Protein AF-0000000076189821 (afdb_homodimer)

Structure (mmCIF, N/CA/C/O backbone):
data_AF-0000000076189821-model_v1
#
loop_
_entity.id
_entity.type
_entity.pdbx_description
1 polymer 'C-type lectin domain-containing protein'
#
loop_
_atom_site.group_PDB
_atom_site.id
_atom_site.type_symbol
_atom_site.label_atom_id
_atom_site.label_alt_id
_atom_site.label_comp_id
_atom_site.label_asym_id
_atom_site.label_entity_id
_atom_site.label_seq_id
_atom_site.pdbx_PDB_ins_code
_atom_site.Cartn_x
_atom_site.Cartn_y
_atom_site.Cartn_z
_atom_site.occupancy
_atom_site.B_iso_or_equiv
_atom_site.auth_seq_id
_atom_site.auth_comp_id
_atom_site.auth_asym_id
_atom_site.auth_atom_id
_atom_site.pdbx_PDB_model_num
ATOM 1 N N . MET A 1 1 ? 74.625 22.562 29.672 1 35.12 1 MET A N 1
ATOM 2 C CA . MET A 1 1 ? 73.312 23.203 29.781 1 35.12 1 MET A CA 1
ATOM 3 C C . MET A 1 1 ? 72.5 23.094 28.484 1 35.12 1 MET A C 1
ATOM 5 O O . MET A 1 1 ? 72.688 23.938 27.594 1 35.12 1 MET A O 1
ATOM 9 N N . PHE A 1 2 ? 72.562 21.844 27.875 1 46.31 2 PHE A N 1
ATOM 10 C CA . PHE A 1 2 ? 71.812 21.5 26.656 1 46.31 2 PHE A CA 1
ATOM 11 C C . PHE A 1 2 ? 70.312 21.719 26.844 1 46.31 2 PHE A C 1
ATOM 13 O O . PHE A 1 2 ? 69.75 21.219 27.797 1 46.31 2 PHE A O 1
ATOM 20 N N . GLY A 1 3 ? 69.875 22.891 26.5 1 37.28 3 GLY A N 1
ATOM 21 C CA . GLY A 1 3 ? 68.438 23.281 26.516 1 37.28 3 GLY A CA 1
ATOM 22 C C . GLY A 1 3 ? 67.562 22.359 25.688 1 37.28 3 GLY A C 1
ATOM 23 O O . GLY A 1 3 ? 67.875 22.125 24.516 1 37.28 3 GLY A O 1
ATOM 24 N N . LEU A 1 4 ? 66.875 21.375 26.297 1 50.03 4 LEU A N 1
ATOM 25 C CA . LEU A 1 4 ? 65.875 20.516 25.703 1 50.03 4 LEU A CA 1
ATOM 26 C C . LEU A 1 4 ? 64.75 21.359 25.062 1 50.03 4 LEU A C 1
ATOM 28 O O . LEU A 1 4 ? 64.125 22.188 25.734 1 50.03 4 LEU A O 1
ATOM 32 N N . HIS A 1 5 ? 64.875 21.688 23.781 1 52.84 5 HIS A N 1
ATOM 33 C CA . HIS A 1 5 ? 63.781 22.328 23.062 1 52.84 5 HIS A CA 1
ATOM 34 C C . HIS A 1 5 ? 62.5 21.516 23.125 1 52.84 5 HIS A C 1
ATOM 36 O O . HIS A 1 5 ? 62.531 20.297 22.906 1 52.84 5 HIS A O 1
ATOM 42 N N . GLN A 1 6 ? 61.5 21.844 24.016 1 53.91 6 GLN A N 1
ATOM 43 C CA . GLN A 1 6 ? 60.156 21.297 24.062 1 53.91 6 GLN A CA 1
ATOM 44 C C . GLN A 1 6 ? 59.438 21.453 22.719 1 53.91 6 GLN A C 1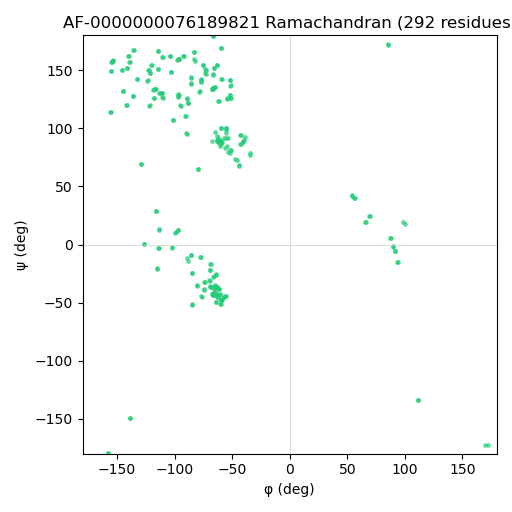
ATOM 46 O O . GLN A 1 6 ? 59.375 22.547 22.172 1 53.91 6 GLN A O 1
ATOM 51 N N . PHE A 1 7 ? 59.469 20.391 21.859 1 56.22 7 PHE A N 1
ATOM 52 C CA . PHE A 1 7 ? 58.625 20.344 20.688 1 56.22 7 PHE A CA 1
ATOM 53 C C . PHE A 1 7 ? 57.156 20.328 21.078 1 56.22 7 PHE A C 1
ATOM 55 O O . PHE A 1 7 ? 56.688 19.391 21.719 1 56.22 7 PHE A O 1
ATOM 62 N N . THR A 1 8 ? 56.531 21.5 21.234 1 54.88 8 THR A N 1
ATOM 63 C CA . THR A 1 8 ? 55.062 21.562 21.406 1 54.88 8 THR A CA 1
ATOM 64 C C . THR A 1 8 ? 54.344 21.047 20.172 1 54.88 8 THR A C 1
ATOM 66 O O . THR A 1 8 ? 54.562 21.547 19.062 1 54.88 8 THR A O 1
ATOM 69 N N . VAL A 1 9 ? 53.969 19.797 20.078 1 53.75 9 VAL A N 1
ATOM 70 C CA . VAL A 1 9 ? 53.125 19.25 19.047 1 53.75 9 VAL A CA 1
ATOM 71 C C . VAL A 1 9 ? 51.75 19.953 19.078 1 53.75 9 VAL A C 1
ATOM 73 O O . VAL A 1 9 ? 51.031 19.875 20.078 1 53.75 9 VAL A O 1
ATOM 76 N N . LEU A 1 10 ? 51.625 21.047 18.328 1 53.53 10 LEU A N 1
ATOM 77 C CA . LEU A 1 10 ? 50.281 21.609 18.109 1 53.53 10 LEU A CA 1
ATOM 78 C C . LEU A 1 10 ? 49.375 20.594 17.438 1 53.53 10 LEU A C 1
ATOM 80 O O . LEU A 1 10 ? 49.625 20.203 16.297 1 53.53 10 LEU A O 1
ATOM 84 N N . VAL A 1 11 ? 48.688 19.75 18.203 1 55.5 11 VAL A N 1
ATOM 85 C CA . VAL A 1 11 ? 47.656 18.891 17.656 1 55.5 11 VAL A CA 1
ATOM 86 C C . VAL A 1 11 ? 46.531 19.734 17.062 1 55.5 11 VAL A C 1
ATOM 88 O O . VAL A 1 11 ? 45.844 20.453 17.797 1 55.5 11 VAL A O 1
ATOM 91 N N . VAL A 1 12 ? 46.656 20.109 15.75 1 53.09 12 VAL A N 1
ATOM 92 C CA . VAL A 1 12 ? 45.531 20.719 15.031 1 53.09 12 VAL A CA 1
ATOM 93 C C . VAL A 1 12 ? 44.344 19.797 15.031 1 53.09 12 VAL A C 1
ATOM 95 O O . VAL A 1 12 ? 44.375 18.719 14.43 1 53.09 12 VAL A O 1
ATOM 98 N N . ILE A 1 13 ? 43.469 19.859 16.047 1 52.88 13 ILE A N 1
ATOM 99 C CA . ILE A 1 13 ? 42.188 19.172 16 1 52.88 13 ILE A CA 1
ATOM 100 C C . ILE A 1 13 ? 41.375 19.688 14.828 1 52.88 13 ILE A C 1
ATOM 102 O O . ILE A 1 13 ? 40.969 20.859 14.805 1 52.88 13 ILE A O 1
ATOM 106 N N . CYS A 1 14 ? 41.5 19.219 13.586 1 49.59 14 CYS A N 1
ATOM 107 C CA . CYS A 1 14 ? 40.562 19.484 12.484 1 49.59 14 CYS A CA 1
ATOM 108 C C . CYS A 1 14 ? 39.125 19.172 12.883 1 49.59 14 CYS A C 1
ATOM 110 O O . CYS A 1 14 ? 38.75 18 12.984 1 49.59 14 CYS A O 1
ATOM 112 N N . TYR A 1 15 ? 38.469 20.094 13.656 1 48.91 15 TYR A N 1
ATOM 113 C CA . TYR A 1 15 ? 37.031 19.938 13.859 1 48.91 15 TYR A CA 1
ATOM 114 C C . TYR A 1 15 ? 36.312 19.891 12.523 1 48.91 15 TYR A C 1
ATOM 116 O O . TYR A 1 15 ? 36.312 20.875 11.773 1 48.91 15 TYR A O 1
ATOM 124 N N . LEU A 1 16 ? 36.219 18.734 11.82 1 50.66 16 LEU A N 1
ATOM 125 C CA . LEU A 1 16 ? 35.281 18.578 10.734 1 50.66 16 LEU A CA 1
ATOM 126 C C . LEU A 1 16 ? 33.875 19.078 11.141 1 50.66 16 LEU A C 1
ATOM 128 O O . LEU A 1 16 ? 33.188 18.422 11.922 1 50.66 16 LEU A O 1
ATOM 132 N N . PHE A 1 17 ? 33.75 20.391 11.219 1 50.94 17 PHE A N 1
ATOM 133 C CA . PHE A 1 17 ? 32.375 20.875 11.25 1 50.94 17 PHE A CA 1
ATOM 134 C C . PHE A 1 17 ? 31.547 20.312 10.094 1 50.94 17 PHE A C 1
ATOM 136 O O . PHE A 1 17 ? 31.844 20.594 8.93 1 50.94 17 PHE A O 1
ATOM 143 N N . GLY A 1 18 ? 31.047 19.094 10.203 1 50.84 18 GLY A N 1
ATOM 144 C CA . GLY A 1 18 ? 30.031 18.719 9.242 1 50.84 18 GLY A CA 1
ATOM 145 C C . GLY A 1 18 ? 29 19.797 8.984 1 50.84 18 GLY A C 1
ATOM 146 O O . GLY A 1 18 ? 28.328 20.25 9.914 1 50.84 18 GLY A O 1
ATOM 147 N N . SER A 1 19 ? 29.234 20.641 8.133 1 51.19 19 SER A N 1
ATOM 148 C CA . SER A 1 19 ? 28.188 21.547 7.688 1 51.19 19 SER A CA 1
ATOM 149 C C . SER A 1 19 ? 26.844 20.828 7.535 1 51.19 19 SER A C 1
ATOM 151 O O . SER A 1 19 ? 26.734 19.875 6.77 1 51.19 19 SER A O 1
ATOM 153 N N . ALA A 1 20 ? 26.031 20.75 8.555 1 54.03 20 ALA A N 1
ATOM 154 C CA . ALA A 1 20 ? 24.656 20.375 8.305 1 54.03 20 ALA A CA 1
ATOM 155 C C . ALA A 1 20 ? 24.094 21.109 7.102 1 54.03 20 ALA A C 1
ATOM 157 O O . ALA A 1 20 ? 23.906 22.328 7.141 1 54.03 20 ALA A O 1
ATOM 158 N N . SER A 1 21 ? 24.531 20.859 5.957 1 51.16 21 SER A N 1
ATOM 159 C CA . SER A 1 21 ? 23.859 21.484 4.824 1 51.16 21 SER A CA 1
ATOM 160 C C . SER A 1 21 ? 22.344 21.516 5.027 1 51.16 21 SER A C 1
ATOM 162 O O . SER A 1 21 ? 21.734 20.484 5.293 1 51.16 21 SER A O 1
ATOM 164 N N . SER A 1 22 ? 21.75 22.547 5.578 1 57.28 22 SER A N 1
ATOM 165 C CA . SER A 1 22 ? 20.312 22.719 5.59 1 57.28 22 SER A CA 1
ATOM 166 C C . SER A 1 22 ? 19.672 22.172 4.316 1 57.28 22 SER A C 1
ATOM 168 O O . SER A 1 22 ? 19.938 22.672 3.221 1 57.28 22 SER A O 1
ATOM 170 N N . ARG A 1 23 ? 19.484 20.859 4.176 1 63.03 23 ARG A N 1
ATOM 171 C CA . ARG A 1 23 ? 18.859 20.25 3.018 1 63.03 23 ARG A CA 1
ATOM 172 C C . ARG A 1 23 ? 17.625 21.031 2.588 1 63.03 23 ARG A C 1
ATOM 174 O O . ARG A 1 23 ? 16.734 21.281 3.398 1 63.03 23 ARG A O 1
ATOM 181 N N . SER A 1 24 ? 17.703 21.953 1.656 1 86.5 24 SER A N 1
ATOM 182 C CA . SER A 1 24 ? 16.516 22.594 1.101 1 86.5 24 SER A CA 1
ATOM 183 C C . SER A 1 24 ? 15.516 21.547 0.624 1 86.5 24 SER A C 1
ATOM 185 O O . SER A 1 24 ? 15.891 20.562 -0.006 1 86.5 24 SER A O 1
ATOM 187 N N . CYS A 1 25 ? 14.258 21.609 1.094 1 94.31 25 CYS A N 1
ATOM 188 C CA . CYS A 1 25 ? 13.227 20.625 0.797 1 94.31 25 CYS A CA 1
ATOM 189 C C . CYS A 1 25 ? 12.648 20.844 -0.599 1 94.31 25 CYS A C 1
ATOM 191 O O . CYS A 1 25 ? 12.031 19.938 -1.168 1 94.31 25 CYS A O 1
ATOM 193 N N . GLY A 1 26 ? 12.922 21.875 -1.243 1 93.56 26 GLY A N 1
ATOM 194 C CA . GLY A 1 26 ? 12.32 22.219 -2.523 1 93.56 26 GLY A CA 1
ATOM 195 C C . GLY A 1 26 ? 11 22.953 -2.387 1 93.56 26 GLY A C 1
ATOM 196 O O . GLY A 1 26 ? 10.438 23.031 -1.294 1 93.56 26 GLY A O 1
ATOM 197 N N . ASP A 1 27 ? 10.484 23.406 -3.42 1 94.44 27 ASP A N 1
ATOM 198 C CA . ASP A 1 27 ? 9.25 24.188 -3.432 1 94.44 27 ASP A CA 1
ATOM 199 C C . ASP A 1 27 ? 8.062 23.344 -2.977 1 94.44 27 ASP A C 1
ATOM 201 O O . ASP A 1 27 ? 7.941 22.188 -3.354 1 94.44 27 ASP A O 1
ATOM 205 N N . GLY A 1 28 ? 7.27 23.938 -2.135 1 96.5 28 GLY A N 1
ATOM 206 C CA . GLY A 1 28 ? 6.051 23.266 -1.704 1 96.5 28 GLY A CA 1
ATOM 207 C C . GLY A 1 28 ? 6.25 22.406 -0.475 1 96.5 28 GLY A C 1
ATOM 208 O O . GLY A 1 28 ? 5.293 21.812 0.032 1 96.5 28 GLY A O 1
ATOM 209 N N . TRP A 1 29 ? 7.469 22.359 -0.03 1 98.19 29 TRP A N 1
ATOM 210 C CA . TRP A 1 29 ? 7.797 21.594 1.171 1 98.19 29 TRP A CA 1
ATOM 211 C C . TRP A 1 29 ? 8.258 22.531 2.293 1 98.19 29 TRP A C 1
ATOM 213 O O . TRP A 1 29 ? 8.828 23.594 2.037 1 98.19 29 TRP A O 1
ATOM 223 N N . VAL A 1 30 ? 8.008 22.094 3.506 1 97.5 30 VAL A N 1
ATOM 224 C CA . VAL A 1 30 ? 8.438 22.812 4.699 1 97.5 30 VAL A CA 1
ATOM 225 C C . VAL A 1 30 ? 9.398 21.953 5.512 1 97.5 30 VAL A C 1
ATOM 227 O O . VAL A 1 30 ? 9.109 20.781 5.781 1 97.5 30 VAL A O 1
ATOM 230 N N . GLU A 1 31 ? 10.43 22.562 5.902 1 97.19 31 GLU A N 1
ATOM 231 C CA . GLU A 1 31 ? 11.453 21.828 6.652 1 97.19 31 GLU A CA 1
ATOM 232 C C . GLU A 1 31 ? 11.281 22.031 8.156 1 97.19 31 GLU A C 1
ATOM 234 O O . GLU A 1 31 ? 11.047 23.156 8.609 1 97.19 31 GLU A O 1
ATOM 239 N N . ARG A 1 32 ? 11.273 20.891 8.867 1 96.88 32 ARG A N 1
ATOM 240 C CA . ARG A 1 32 ? 11.336 20.938 10.328 1 96.88 32 ARG A CA 1
ATOM 241 C C . ARG A 1 32 ? 12.203 19.797 10.875 1 96.88 32 ARG A C 1
ATOM 243 O O . ARG A 1 32 ? 11.938 18.625 10.609 1 96.88 32 ARG A O 1
ATOM 250 N N . TYR A 1 33 ? 13.266 20.141 11.578 1 94.56 33 TYR A N 1
ATOM 251 C CA . TYR A 1 33 ? 14.117 19.188 12.281 1 94.56 33 TYR A CA 1
ATOM 252 C C . TYR A 1 33 ? 14.656 18.125 11.336 1 94.56 33 TYR A C 1
ATOM 254 O O . TYR A 1 33 ? 14.617 16.938 11.641 1 94.56 33 TYR A O 1
ATOM 262 N N . GLY A 1 34 ? 15.016 18.562 10.172 1 94.12 34 GLY A N 1
ATOM 263 C CA . GLY A 1 34 ? 15.688 17.672 9.234 1 94.12 34 GLY A CA 1
ATOM 264 C C . GLY A 1 34 ? 14.727 16.875 8.375 1 94.12 34 GLY A C 1
ATOM 265 O O . GLY A 1 34 ? 15.141 15.992 7.621 1 94.12 34 GLY A O 1
ATOM 266 N N . ARG A 1 35 ? 13.453 17.156 8.492 1 96.62 35 ARG A N 1
ATOM 267 C CA . ARG A 1 35 ? 12.422 16.484 7.699 1 96.62 35 ARG A CA 1
ATOM 268 C C . ARG A 1 35 ? 11.656 17.484 6.844 1 96.62 35 ARG A C 1
ATOM 270 O O . ARG A 1 35 ? 11.641 18.688 7.148 1 96.62 35 ARG A O 1
ATOM 277 N N . CYS A 1 36 ? 11.125 17 5.789 1 98.5 36 CYS A N 1
ATOM 278 C CA . CYS A 1 36 ? 10.352 17.844 4.883 1 98.5 36 CYS A CA 1
ATOM 279 C C . CYS A 1 36 ? 8.898 17.391 4.816 1 98.5 36 CYS A C 1
ATOM 281 O O . CYS A 1 36 ? 8.633 16.188 4.695 1 98.5 36 CYS A O 1
ATOM 283 N N . TYR A 1 37 ? 8.047 18.359 4.906 1 98.81 37 TYR A N 1
ATOM 284 C CA . TYR A 1 37 ? 6.617 18.078 4.891 1 98.81 37 TYR A CA 1
ATOM 285 C C . TYR A 1 37 ? 5.914 18.844 3.777 1 98.81 37 TYR A C 1
ATOM 287 O O . TYR A 1 37 ? 6.273 19.984 3.486 1 98.81 37 TYR A O 1
ATOM 295 N N . HIS A 1 38 ? 4.957 18.188 3.133 1 98.88 38 HIS A N 1
ATOM 296 C CA . HIS A 1 38 ? 4.102 18.797 2.119 1 98.88 38 HIS A CA 1
ATOM 297 C C . HIS A 1 38 ? 2.629 18.703 2.51 1 98.88 38 HIS A C 1
ATOM 299 O O . HIS A 1 38 ? 2.117 17.609 2.746 1 98.88 38 HIS A O 1
ATOM 305 N N . PHE A 1 39 ? 2.02 19.844 2.625 1 98.94 39 PHE A N 1
ATOM 306 C CA . PHE A 1 39 ? 0.593 19.922 2.92 1 98.94 39 PHE A CA 1
ATOM 307 C C . PHE A 1 39 ? -0.218 20.078 1.64 1 98.94 39 PHE A C 1
ATOM 309 O O . PHE A 1 39 ? -0.022 21.031 0.886 1 98.94 39 PHE A O 1
ATOM 316 N N . SER A 1 40 ? -1.096 19.109 1.403 1 98.88 40 SER A N 1
ATOM 317 C CA . SER A 1 40 ? -1.802 19.047 0.128 1 98.88 40 SER A CA 1
ATOM 318 C C . SER A 1 40 ? -2.689 20.266 -0.079 1 98.88 40 SER A C 1
ATOM 320 O O . SER A 1 40 ? -3.164 20.859 0.888 1 98.88 40 SER A O 1
ATOM 322 N N . ARG A 1 41 ? -2.963 20.594 -1.314 1 98.38 41 ARG A N 1
ATOM 323 C CA . ARG A 1 41 ? -3.85 21.703 -1.654 1 98.38 41 ARG A CA 1
ATOM 324 C C . ARG A 1 41 ? -5.227 21.203 -2.072 1 98.38 41 ARG A C 1
ATOM 326 O O . ARG A 1 41 ? -6.105 21.984 -2.416 1 98.38 41 ARG A O 1
ATOM 333 N N . PHE A 1 42 ? -5.434 19.859 -2.123 1 98.69 42 PHE A N 1
ATOM 334 C CA . PHE A 1 42 ? -6.688 19.219 -2.486 1 98.69 42 PHE A CA 1
ATOM 335 C C . PHE A 1 42 ? -6.945 18 -1.608 1 98.69 42 PHE A C 1
ATOM 337 O O . PHE A 1 42 ? -6.059 17.562 -0.879 1 98.69 42 PHE A O 1
ATOM 344 N N . SER A 1 43 ? -8.172 17.578 -1.597 1 98.81 43 SER A N 1
ATOM 345 C CA . SER A 1 43 ? -8.547 16.375 -0.85 1 98.81 43 SER A CA 1
ATOM 346 C C . SER A 1 43 ? -8.734 15.18 -1.777 1 98.81 43 SER A C 1
ATOM 348 O O . SER A 1 43 ? -9.062 15.344 -2.953 1 98.81 43 SER A O 1
ATOM 350 N N . THR A 1 44 ? -8.461 14.031 -1.349 1 98.69 44 THR A N 1
ATOM 351 C CA . THR A 1 44 ? -8.703 12.781 -2.062 1 98.69 44 THR A CA 1
ATOM 352 C C . THR A 1 44 ? -8.773 11.609 -1.09 1 98.69 44 THR A C 1
ATOM 354 O O . THR A 1 44 ? -8.703 11.797 0.126 1 98.69 44 THR A O 1
ATOM 357 N N . HIS A 1 45 ? -8.969 10.438 -1.616 1 98.25 45 HIS A N 1
ATOM 358 C CA . HIS A 1 45 ? -9.047 9.281 -0.738 1 98.25 45 HIS A CA 1
ATOM 359 C C . HIS A 1 45 ? -7.656 8.766 -0.379 1 98.25 45 HIS A C 1
ATOM 361 O O . HIS A 1 45 ? -6.664 9.164 -0.993 1 98.25 45 HIS A O 1
ATOM 367 N N . PHE A 1 46 ? -7.602 7.969 0.574 1 98.69 46 PHE A N 1
ATOM 368 C CA . PHE A 1 46 ? -6.375 7.574 1.255 1 98.69 46 PHE A CA 1
ATOM 369 C C . PHE A 1 46 ? -5.363 7.012 0.264 1 98.69 46 PHE A C 1
ATOM 371 O O . PHE A 1 46 ? -4.191 7.395 0.28 1 98.69 46 PHE A O 1
ATOM 378 N N . PHE A 1 47 ? -5.828 6.152 -0.641 1 97.69 47 PHE A N 1
ATOM 379 C CA . PHE A 1 47 ? -4.914 5.457 -1.539 1 97.69 47 PHE A CA 1
ATOM 380 C C . PHE A 1 47 ? -4.395 6.402 -2.617 1 97.69 47 PHE A C 1
ATOM 382 O O . PHE A 1 47 ? -3.225 6.336 -2.998 1 97.69 47 PHE A O 1
ATOM 389 N N . ALA A 1 48 ? -5.262 7.246 -3.082 1 97.75 48 ALA A N 1
ATOM 390 C CA . ALA A 1 48 ? -4.812 8.266 -4.031 1 97.75 48 ALA A CA 1
ATOM 391 C C . ALA A 1 48 ? -3.809 9.211 -3.381 1 97.75 48 ALA A C 1
ATOM 393 O O . ALA A 1 48 ? -2.865 9.664 -4.031 1 97.75 48 ALA A O 1
ATOM 394 N N . ALA A 1 49 ? -4.043 9.5 -2.117 1 98.69 49 ALA A N 1
ATOM 395 C CA . ALA A 1 49 ? -3.102 10.328 -1.371 1 98.69 49 ALA A CA 1
ATOM 396 C C . ALA A 1 49 ? -1.738 9.648 -1.261 1 98.69 49 ALA A C 1
ATOM 398 O O . ALA A 1 49 ? -0.701 10.297 -1.438 1 98.69 49 ALA A O 1
ATOM 399 N N . MET A 1 50 ? -1.785 8.375 -0.979 1 97.44 50 MET A N 1
ATOM 400 C CA . MET A 1 50 ? -0.55 7.594 -0.92 1 97.44 50 MET A CA 1
ATOM 401 C C . MET A 1 50 ? 0.217 7.691 -2.234 1 97.44 50 MET A C 1
ATOM 403 O O . MET A 1 50 ? 1.427 7.926 -2.236 1 97.44 50 MET A O 1
ATOM 407 N N . TYR A 1 51 ? -0.459 7.566 -3.305 1 96.75 51 TYR A N 1
ATOM 408 C CA . TYR A 1 51 ? 0.136 7.598 -4.637 1 96.75 51 TYR A CA 1
ATOM 409 C C . TYR A 1 51 ? 0.701 8.977 -4.945 1 96.75 51 TYR A C 1
ATOM 411 O O . TYR A 1 51 ? 1.813 9.102 -5.465 1 96.75 51 TYR A O 1
ATOM 419 N N . TYR A 1 52 ? -0.024 9.984 -4.621 1 97.75 52 TYR A N 1
ATOM 420 C CA . TYR A 1 52 ? 0.425 11.352 -4.852 1 97.75 52 TYR A CA 1
ATOM 421 C C . TYR A 1 52 ? 1.735 11.625 -4.121 1 97.75 52 TYR A C 1
ATOM 423 O O . TYR A 1 52 ? 2.682 12.148 -4.711 1 97.75 52 TYR A O 1
ATOM 431 N N . CYS A 1 53 ? 1.748 11.234 -2.83 1 98.38 53 CYS A N 1
ATOM 432 C CA . CYS A 1 53 ? 2.939 11.508 -2.033 1 98.38 53 CYS A CA 1
ATOM 433 C C . CYS A 1 53 ? 4.148 10.758 -2.59 1 98.38 53 CYS A C 1
ATOM 435 O O . CYS A 1 53 ? 5.258 11.297 -2.605 1 98.38 53 CYS A O 1
ATOM 437 N N . LYS A 1 54 ? 3.922 9.586 -3.066 1 95.88 54 LYS A N 1
ATOM 438 C CA . LYS A 1 54 ? 5.012 8.844 -3.689 1 95.88 54 LYS A CA 1
ATOM 439 C C . LYS A 1 54 ? 5.492 9.531 -4.961 1 95.88 54 LYS A C 1
ATOM 441 O O . LYS A 1 54 ? 6.699 9.648 -5.191 1 95.88 54 LYS A O 1
ATOM 446 N N . ARG A 1 55 ? 4.633 10.023 -5.734 1 95.12 55 ARG A N 1
ATOM 447 C CA . ARG A 1 55 ? 4.949 10.625 -7.027 1 95.12 55 ARG A CA 1
ATOM 448 C C . ARG A 1 55 ? 5.773 11.898 -6.852 1 95.12 55 ARG A C 1
ATOM 450 O O . ARG A 1 55 ? 6.602 12.227 -7.703 1 95.12 55 ARG A O 1
ATOM 457 N N . ILE A 1 56 ? 5.582 12.539 -5.684 1 96.94 56 ILE A N 1
ATOM 458 C CA . ILE A 1 56 ? 6.305 13.797 -5.512 1 96.94 56 ILE A CA 1
ATOM 459 C C . ILE A 1 56 ? 7.559 13.555 -4.672 1 96.94 56 ILE A C 1
ATOM 461 O O . ILE A 1 56 ? 8.195 14.508 -4.207 1 96.94 56 ILE A O 1
ATOM 465 N N . GLY A 1 57 ? 7.883 12.32 -4.434 1 95.62 57 GLY A N 1
ATOM 466 C CA . GLY A 1 57 ? 9.188 11.984 -3.877 1 95.62 57 GLY A CA 1
ATOM 467 C C . GLY A 1 57 ? 9.148 11.727 -2.383 1 95.62 57 GLY A C 1
ATOM 468 O O . GLY A 1 57 ? 10.188 11.719 -1.722 1 95.62 57 GLY A O 1
ATOM 469 N N . GLY A 1 58 ? 7.949 11.477 -1.891 1 97.06 58 GLY A N 1
ATOM 470 C CA . GLY A 1 58 ? 7.797 11.211 -0.469 1 97.06 58 GLY A CA 1
ATOM 471 C C . GLY A 1 58 ? 6.82 10.078 -0.177 1 97.06 58 GLY A C 1
ATOM 472 O O . GLY A 1 58 ? 6.762 9.094 -0.917 1 97.06 58 GLY A O 1
ATOM 473 N N . ALA A 1 59 ? 6.176 10.195 0.967 1 97.5 59 ALA A N 1
ATOM 474 C CA . ALA A 1 59 ? 5.148 9.273 1.444 1 97.5 59 ALA A CA 1
ATOM 475 C C . ALA A 1 59 ? 4.188 9.977 2.398 1 97.5 59 ALA A C 1
ATOM 477 O O . ALA A 1 59 ? 4.504 11.039 2.943 1 97.5 59 ALA A O 1
ATOM 478 N N . LEU A 1 60 ? 3.02 9.383 2.527 1 98.56 60 LEU A N 1
ATOM 479 C CA . LEU A 1 60 ? 2.191 9.875 3.619 1 98.56 60 LEU A CA 1
ATOM 480 C C . LEU A 1 60 ? 2.973 9.891 4.93 1 98.56 60 LEU A C 1
ATOM 482 O O . LEU A 1 60 ? 3.705 8.953 5.23 1 98.56 60 LEU A O 1
ATOM 486 N N . VAL A 1 61 ? 2.811 10.938 5.641 1 98.88 61 VAL A N 1
ATOM 487 C CA . VAL A 1 61 ? 3.631 11.141 6.832 1 98.88 61 VAL A CA 1
ATOM 488 C C . VAL A 1 61 ? 3.377 10.016 7.832 1 98.88 61 VAL A C 1
ATOM 490 O O . VAL A 1 61 ? 2.225 9.672 8.117 1 98.88 61 VAL A O 1
ATOM 493 N N . GLU A 1 62 ? 4.379 9.359 8.195 1 98.44 62 GLU A N 1
ATOM 494 C CA . GLU A 1 62 ? 4.359 8.344 9.25 1 98.44 62 GLU A CA 1
ATOM 495 C C . GLU A 1 62 ? 4.832 8.922 10.578 1 98.44 62 GLU A C 1
ATOM 497 O O . GLU A 1 62 ? 5.941 9.453 10.672 1 98.44 62 GLU A O 1
ATOM 502 N N . ILE A 1 63 ? 4.047 8.773 11.672 1 98.12 63 ILE A N 1
ATOM 503 C CA . ILE A 1 63 ? 4.316 9.398 12.969 1 98.12 63 ILE A CA 1
ATOM 504 C C . ILE A 1 63 ? 5.168 8.469 13.82 1 98.12 63 ILE A C 1
ATOM 506 O O . ILE A 1 63 ? 4.684 7.438 14.297 1 98.12 63 ILE A O 1
ATOM 510 N N . ASP A 1 64 ? 6.363 8.773 14.07 1 95.19 64 ASP A N 1
ATOM 511 C CA . ASP A 1 64 ? 7.305 7.926 14.797 1 95.19 64 ASP A CA 1
ATOM 512 C C . ASP A 1 64 ? 7.227 8.188 16.297 1 95.19 64 ASP A C 1
ATOM 514 O O . ASP A 1 64 ? 7.727 7.391 17.109 1 95.19 64 ASP A O 1
ATOM 518 N N . GLY A 1 65 ? 6.539 9.258 16.703 1 97.12 65 GLY A N 1
ATOM 519 C CA . GLY A 1 65 ? 6.465 9.602 18.109 1 97.12 65 GLY A CA 1
ATOM 520 C C . GLY A 1 65 ? 5.855 10.969 18.359 1 97.12 65 GLY A C 1
ATOM 521 O O . GLY A 1 65 ? 5.348 11.602 17.438 1 97.12 65 GLY A O 1
ATOM 522 N N . SER A 1 66 ? 5.957 11.297 19.641 1 97.75 66 SER A N 1
ATOM 523 C CA . SER A 1 66 ? 5.305 12.531 20.062 1 97.75 66 SER A CA 1
ATOM 524 C C . SER A 1 66 ? 5.938 13.75 19.406 1 97.75 66 SER A C 1
ATOM 526 O O . SER A 1 66 ? 5.234 14.695 19.016 1 97.75 66 SER A O 1
ATOM 528 N N . HIS A 1 67 ? 7.203 13.727 19.203 1 97.88 67 HIS A N 1
ATOM 529 C CA . HIS A 1 67 ? 7.875 14.875 18.594 1 97.88 67 HIS A CA 1
ATOM 530 C C . HIS A 1 67 ? 7.395 15.109 17.172 1 97.88 67 HIS A C 1
ATOM 532 O O . HIS A 1 67 ? 7.035 16.234 16.812 1 97.88 67 HIS A O 1
ATOM 538 N N . GLU A 1 68 ? 7.387 14.109 16.422 1 97.94 68 GLU A N 1
ATOM 539 C CA . GLU A 1 68 ? 6.93 14.25 15.047 1 97.94 68 GLU A CA 1
ATOM 540 C C . GLU A 1 68 ? 5.445 14.602 14.992 1 97.94 68 GLU A C 1
ATOM 542 O O . GLU A 1 68 ? 5.023 15.406 14.156 1 97.94 68 GLU A O 1
ATOM 547 N N . TYR A 1 69 ? 4.66 14.016 15.898 1 98.62 69 TYR A N 1
ATOM 548 C CA . TYR A 1 69 ? 3.232 14.305 15.953 1 98.62 69 TYR A CA 1
ATOM 549 C C . TYR A 1 69 ? 2.986 15.789 16.203 1 98.62 69 TYR A C 1
ATOM 551 O O . TYR A 1 69 ? 2.197 16.422 15.5 1 98.62 69 TYR A O 1
ATOM 559 N N . LEU A 1 70 ? 3.674 16.266 17.156 1 98.38 70 LEU A N 1
ATOM 560 C CA . LEU A 1 70 ? 3.51 17.672 17.516 1 98.38 70 LEU A CA 1
ATOM 561 C C . LEU A 1 70 ? 4.031 18.578 16.406 1 98.38 70 LEU A C 1
ATOM 563 O O . LEU A 1 70 ? 3.445 19.625 16.125 1 98.38 70 LEU A O 1
ATOM 567 N N . THR A 1 71 ? 5.094 18.172 15.773 1 98.69 71 THR A N 1
ATOM 568 C CA . THR A 1 71 ? 5.625 18.953 14.656 1 98.69 71 THR A CA 1
ATOM 569 C C . THR A 1 71 ? 4.586 19.078 13.547 1 98.69 71 THR A C 1
ATOM 571 O O . THR A 1 71 ? 4.266 20.188 13.117 1 98.69 71 THR A O 1
ATOM 574 N N . VAL A 1 72 ? 4.047 17.984 13.141 1 98.81 72 VAL A N 1
ATOM 575 C CA . VAL A 1 72 ? 3.105 17.953 12.023 1 98.81 72 VAL A CA 1
ATOM 576 C C . VAL A 1 72 ? 1.826 18.688 12.398 1 98.81 72 VAL A C 1
ATOM 578 O O . VAL A 1 72 ? 1.313 19.5 11.617 1 98.81 72 VAL A O 1
ATOM 581 N N . THR A 1 73 ? 1.331 18.453 13.617 1 98.81 73 THR A N 1
ATOM 582 C CA . THR A 1 73 ? 0.055 19.047 14 1 98.81 73 THR A CA 1
ATOM 583 C C . THR A 1 73 ? 0.21 20.547 14.266 1 98.81 73 THR A C 1
ATOM 585 O O . THR A 1 73 ? -0.707 21.328 14 1 98.81 73 THR A O 1
ATOM 588 N N . ASN A 1 74 ? 1.351 20.938 14.75 1 98.56 74 ASN A N 1
ATOM 589 C CA . ASN A 1 74 ? 1.592 22.359 14.93 1 98.56 74 ASN A CA 1
ATOM 590 C C . ASN A 1 74 ? 1.685 23.078 13.586 1 98.56 74 ASN A C 1
ATOM 592 O O . ASN A 1 74 ? 1.145 24.172 13.43 1 98.56 74 ASN A O 1
ATOM 596 N N . LEU A 1 75 ? 2.359 22.484 12.664 1 98.69 75 LEU A N 1
ATOM 597 C CA . LEU A 1 75 ? 2.43 23.047 11.328 1 98.69 75 LEU A CA 1
ATOM 598 C C . LEU A 1 75 ? 1.041 23.156 10.703 1 98.69 75 LEU A C 1
ATOM 600 O O . LEU A 1 75 ? 0.703 24.172 10.094 1 98.69 75 LEU A O 1
ATOM 604 N N . ALA A 1 76 ? 0.261 22.125 10.883 1 98.88 76 ALA A N 1
ATOM 605 C CA . ALA A 1 76 ? -1.091 22.094 10.328 1 98.88 76 ALA A CA 1
ATOM 606 C C . ALA A 1 76 ? -1.951 23.203 10.93 1 98.88 76 ALA A C 1
ATOM 608 O O . ALA A 1 76 ? -2.672 23.891 10.211 1 98.88 76 ALA A O 1
ATOM 609 N N . LYS A 1 77 ? -1.847 23.312 12.219 1 98.44 77 LYS A N 1
ATOM 610 C CA . LYS A 1 77 ? -2.613 24.344 12.914 1 98.44 77 LYS A CA 1
ATOM 611 C C . LYS A 1 77 ? -2.223 25.734 12.438 1 98.44 77 LYS A C 1
ATOM 613 O O . LYS A 1 77 ? -3.086 26.594 12.242 1 98.44 77 LYS A O 1
ATOM 618 N N . ALA A 1 78 ? -0.991 25.953 12.195 1 97.94 78 ALA A N 1
ATOM 619 C CA . ALA A 1 78 ? -0.46 27.266 11.828 1 97.94 78 ALA A CA 1
ATOM 620 C C . ALA A 1 78 ? -1.035 27.734 10.492 1 97.94 78 ALA A C 1
ATOM 622 O O . ALA A 1 78 ? -1.17 28.938 10.258 1 97.94 78 ALA A O 1
ATOM 623 N N . ILE A 1 79 ? -1.417 26.828 9.695 1 98.06 79 ILE A N 1
ATOM 624 C CA . ILE A 1 79 ? -1.9 27.203 8.375 1 98.06 79 ILE A CA 1
ATOM 625 C C . ILE A 1 79 ? -3.389 26.891 8.25 1 98.06 79 ILE A C 1
ATOM 627 O O . ILE A 1 79 ? -3.926 26.812 7.145 1 98.06 79 ILE A O 1
ATOM 631 N N . TYR A 1 80 ? -4.016 26.594 9.391 1 98.19 80 TYR A N 1
ATOM 632 C CA . TYR A 1 80 ? -5.434 26.25 9.438 1 98.19 80 TYR A CA 1
ATOM 633 C C . TYR A 1 80 ? -5.758 25.109 8.484 1 98.19 80 TYR A C 1
ATOM 635 O O . TYR A 1 80 ? -6.754 25.172 7.754 1 98.19 80 TYR A O 1
ATOM 643 N N . PHE A 1 81 ? -4.883 24.141 8.484 1 98.69 81 PHE A N 1
ATOM 644 C CA . PHE A 1 81 ? -5.008 22.984 7.609 1 98.69 81 PHE A CA 1
ATOM 645 C C . PHE A 1 81 ? -6.223 22.141 7.992 1 98.69 81 PHE A C 1
ATOM 647 O O . PHE A 1 81 ? -6.504 21.953 9.18 1 98.69 81 PHE A O 1
ATOM 654 N N . PRO A 1 82 ? -7.043 21.719 7.02 1 98.81 82 PRO A N 1
ATOM 655 C CA . PRO A 1 82 ? -8.219 20.906 7.32 1 98.81 82 PRO A CA 1
ATOM 656 C C . PRO A 1 82 ? -7.859 19.531 7.855 1 98.81 82 PRO A C 1
ATOM 658 O O . PRO A 1 82 ? -6.68 19.219 8.055 1 98.81 82 PRO A O 1
ATOM 661 N N . ASP A 1 83 ? -8.93 18.703 8.172 1 98.88 83 ASP A N 1
ATOM 662 C CA . ASP A 1 83 ? -8.672 17.312 8.523 1 98.88 83 ASP A CA 1
ATOM 663 C C . ASP A 1 83 ? -7.812 16.625 7.457 1 98.88 83 ASP A C 1
ATOM 665 O O . ASP A 1 83 ? -8.016 16.844 6.258 1 98.88 83 ASP A O 1
ATOM 669 N N . PHE A 1 84 ? -6.887 15.773 7.945 1 98.94 84 PHE A N 1
ATOM 670 C CA . PHE A 1 84 ? -5.93 15.266 6.973 1 98.94 84 PHE A CA 1
ATOM 671 C C . PHE A 1 84 ? -5.535 13.828 7.301 1 98.94 84 PHE A C 1
ATOM 673 O O . PHE A 1 84 ? -5.531 13.438 8.469 1 98.94 84 PHE A O 1
ATOM 680 N N . PHE A 1 85 ? -5.207 13.117 6.207 1 98.94 85 PHE A N 1
ATOM 681 C CA . PHE A 1 85 ? -4.691 11.758 6.348 1 98.94 85 PHE A CA 1
ATOM 682 C C . PHE A 1 85 ? -3.23 11.773 6.785 1 98.94 85 PHE A C 1
ATOM 684 O O . PHE A 1 85 ? -2.451 12.617 6.324 1 98.94 85 PHE A O 1
ATOM 691 N N . ILE A 1 86 ? -2.9 10.844 7.633 1 98.94 86 ILE A N 1
ATOM 692 C CA . ILE A 1 86 ? -1.525 10.422 7.875 1 98.94 86 ILE A CA 1
ATOM 693 C C . ILE A 1 86 ? -1.341 8.977 7.422 1 98.94 86 ILE A C 1
ATOM 695 O O . ILE A 1 86 ? -2.318 8.273 7.156 1 98.94 86 ILE A O 1
ATOM 699 N N . GLY A 1 87 ? -0.112 8.562 7.324 1 98.69 87 GLY A N 1
ATOM 700 C CA . GLY A 1 87 ? 0.182 7.227 6.836 1 98.69 87 GLY A CA 1
ATOM 701 C C . GLY A 1 87 ? -0.005 6.152 7.891 1 98.69 87 GLY A C 1
ATOM 702 O O . GLY A 1 87 ? 0.951 5.473 8.266 1 98.69 87 GLY A O 1
ATOM 703 N N . LEU A 1 88 ? -1.199 5.984 8.32 1 98.75 88 LEU A N 1
ATOM 704 C CA . LEU A 1 88 ? -1.54 5.004 9.344 1 98.75 88 LEU A CA 1
ATOM 705 C C . LEU A 1 88 ? -2.809 4.242 8.969 1 98.75 88 LEU A C 1
ATOM 707 O O . LEU A 1 88 ? -3.812 4.852 8.594 1 98.75 88 LEU A O 1
ATOM 711 N N . THR A 1 89 ? -2.738 2.867 9 1 98.31 89 THR A N 1
ATOM 712 C CA . THR A 1 89 ? -3.859 2.059 8.531 1 98.31 89 THR A CA 1
ATOM 713 C C . THR A 1 89 ? -3.836 0.677 9.18 1 98.31 89 THR A C 1
ATOM 715 O O . THR A 1 89 ? -2.771 0.169 9.539 1 98.31 89 THR A O 1
ATOM 718 N N . ASP A 1 90 ? -4.992 0.122 9.352 1 97.81 90 ASP A N 1
ATOM 719 C CA . ASP A 1 90 ? -5.055 -1.272 9.781 1 97.81 90 ASP A CA 1
ATOM 720 C C . ASP A 1 90 ? -5.715 -2.146 8.719 1 97.81 90 ASP A C 1
ATOM 722 O O . ASP A 1 90 ? -6.301 -3.182 9.039 1 97.81 90 ASP A O 1
ATOM 726 N N . ILE A 1 91 ? -5.555 -1.688 7.438 1 95.75 91 ILE A N 1
ATOM 727 C CA . ILE A 1 91 ? -6.215 -2.369 6.332 1 95.75 91 ILE A CA 1
ATOM 728 C C . ILE A 1 91 ? -5.574 -3.738 6.109 1 95.75 91 ILE A C 1
ATOM 730 O O . ILE A 1 91 ? -6.195 -4.637 5.535 1 95.75 91 ILE A O 1
ATOM 734 N N . TYR A 1 92 ? -4.383 -3.973 6.52 1 93.62 92 TYR A N 1
ATOM 735 C CA . TYR A 1 92 ? -3.641 -5.207 6.285 1 93.62 92 TYR A CA 1
ATOM 736 C C . TYR A 1 92 ? -4.066 -6.293 7.266 1 93.62 92 TYR A C 1
ATOM 738 O O . TYR A 1 92 ? -4.035 -7.48 6.938 1 93.62 92 TYR A O 1
ATOM 746 N N . SER A 1 93 ? -4.352 -5.879 8.445 1 92.38 93 SER A N 1
ATOM 747 C CA . SER A 1 93 ? -4.832 -6.707 9.547 1 92.38 93 SER A CA 1
ATOM 748 C C . SER A 1 93 ? -5.617 -5.883 10.555 1 92.38 93 SER A C 1
ATOM 750 O O . SER A 1 93 ? -5.047 -5.031 11.25 1 92.38 93 SER A O 1
ATOM 752 N N . LYS A 1 94 ? -6.98 -6.219 10.617 1 94.5 94 LYS A N 1
ATOM 753 C CA . LYS A 1 94 ? -7.852 -5.418 11.477 1 94.5 94 LYS A CA 1
ATOM 754 C C . LYS A 1 94 ? -7.32 -5.359 12.898 1 94.5 94 LYS A C 1
ATOM 756 O O . LYS A 1 94 ? -6.996 -6.391 13.492 1 94.5 94 LYS A O 1
ATOM 761 N N . GLY A 1 95 ? -7.16 -4.145 13.391 1 95.25 95 GLY A N 1
ATOM 762 C CA . GLY A 1 95 ? -6.707 -3.941 14.758 1 95.25 95 GLY A CA 1
ATOM 763 C C . GLY A 1 95 ? -5.203 -3.768 14.875 1 95.25 95 GLY A C 1
ATOM 764 O O . GLY A 1 95 ? -4.703 -3.32 15.906 1 95.25 95 GLY A O 1
ATOM 765 N N . VAL A 1 96 ? -4.52 -4.133 13.812 1 96.19 96 VAL A N 1
ATOM 766 C CA . VAL A 1 96 ? -3.072 -3.951 13.781 1 96.19 96 VAL A CA 1
ATOM 767 C C . VAL A 1 96 ? -2.729 -2.717 12.945 1 96.19 96 VAL A C 1
ATOM 769 O O . VAL A 1 96 ? -2.793 -2.752 11.719 1 96.19 96 VAL A O 1
ATOM 772 N N . TRP A 1 97 ? -2.328 -1.692 13.68 1 98 97 TRP A N 1
ATOM 773 C CA . TRP A 1 97 ? -2.072 -0.42 13.016 1 98 97 TRP A CA 1
ATOM 774 C C . TRP A 1 97 ? -0.628 -0.341 12.531 1 98 97 TRP A C 1
ATOM 776 O O . TRP A 1 97 ? 0.307 -0.464 13.32 1 98 97 TRP A O 1
ATOM 786 N N . LEU A 1 98 ? -0.535 -0.139 11.195 1 97.62 98 LEU A N 1
ATOM 787 C CA . LEU A 1 98 ? 0.769 -0.104 10.539 1 97.62 98 LEU A CA 1
ATOM 788 C C . LEU A 1 98 ? 0.983 1.227 9.828 1 97.62 98 LEU A C 1
ATOM 790 O O . LEU A 1 98 ? 0.028 1.833 9.336 1 97.62 98 LEU A O 1
ATOM 794 N N . LYS A 1 99 ? 2.242 1.586 9.828 1 97.44 99 LYS A N 1
ATOM 795 C CA . LYS A 1 99 ? 2.646 2.695 8.969 1 97.44 99 LYS A CA 1
ATOM 796 C C . LYS A 1 99 ? 2.535 2.318 7.496 1 97.44 99 LYS A C 1
ATOM 798 O O . LYS A 1 99 ? 2.926 1.218 7.102 1 97.44 99 LYS A O 1
ATOM 803 N N . ALA A 1 100 ? 1.962 3.215 6.742 1 95.25 100 ALA A N 1
ATOM 804 C CA . ALA A 1 100 ? 1.514 2.852 5.398 1 95.25 100 ALA A CA 1
ATOM 805 C C . ALA A 1 100 ? 2.699 2.586 4.477 1 95.25 100 ALA A C 1
ATOM 807 O O . ALA A 1 100 ? 2.621 1.74 3.584 1 95.25 100 ALA A O 1
ATOM 808 N N . LYS A 1 101 ? 3.766 3.328 4.637 1 92.5 101 LYS A N 1
ATOM 809 C CA . LYS A 1 101 ? 4.926 3.158 3.766 1 92.5 101 LYS A CA 1
ATOM 810 C C . LYS A 1 101 ? 5.832 2.039 4.27 1 92.5 101 LYS A C 1
ATOM 812 O O . LYS A 1 101 ? 6.129 1.096 3.533 1 92.5 101 LYS A O 1
ATOM 817 N N . SER A 1 102 ? 6.219 2.062 5.527 1 91.88 102 SER A N 1
ATOM 818 C CA . SER A 1 102 ? 7.234 1.164 6.07 1 91.88 102 SER A CA 1
ATOM 819 C C . SER A 1 102 ? 6.629 -0.168 6.492 1 91.88 102 SER A C 1
ATOM 821 O O . SER A 1 102 ? 7.344 -1.156 6.664 1 91.88 102 SER A O 1
ATOM 823 N N . LEU A 1 103 ? 5.352 -0.161 6.785 1 92.5 103 LEU A N 1
ATOM 824 C CA . LEU A 1 103 ? 4.613 -1.304 7.316 1 92.5 103 LEU A CA 1
ATOM 825 C C . LEU A 1 103 ? 5.109 -1.668 8.711 1 92.5 103 LEU A C 1
ATOM 827 O O . LEU A 1 103 ? 4.891 -2.787 9.18 1 92.5 103 LEU A O 1
ATOM 831 N N . ASP A 1 104 ? 5.789 -0.678 9.344 1 93.5 104 ASP A N 1
ATOM 832 C CA . ASP A 1 104 ? 6.164 -0.838 10.742 1 93.5 104 ASP A CA 1
ATOM 833 C C . ASP A 1 104 ? 4.957 -0.657 11.656 1 93.5 104 ASP A C 1
ATOM 835 O O . ASP A 1 104 ? 4.027 0.084 11.328 1 93.5 104 ASP A O 1
ATOM 839 N N . PHE A 1 105 ? 5.031 -1.246 12.789 1 95.88 105 PHE A N 1
ATOM 840 C CA . PHE A 1 105 ? 3.99 -1.075 13.797 1 95.88 105 PHE A CA 1
ATOM 841 C C . PHE A 1 105 ? 3.963 0.36 14.305 1 95.88 105 PHE A C 1
ATOM 843 O O . PHE A 1 105 ? 5.012 0.954 14.562 1 95.88 105 PHE A O 1
ATOM 850 N N . GLN A 1 106 ? 2.725 0.902 14.391 1 97.06 106 GLN A N 1
ATOM 851 C CA . GLN A 1 106 ? 2.551 2.197 15.039 1 97.06 106 GLN A CA 1
ATOM 852 C C . GLN A 1 106 ? 2.578 2.059 16.562 1 97.06 106 GLN A C 1
ATOM 854 O O . GLN A 1 106 ? 1.872 1.22 17.125 1 97.06 106 GLN A O 1
ATOM 859 N N . ARG A 1 107 ? 3.375 2.924 17.203 1 95.81 107 ARG A N 1
ATOM 860 C CA . ARG A 1 107 ? 3.52 2.791 18.641 1 95.81 107 ARG A CA 1
ATOM 861 C C . ARG A 1 107 ? 2.959 4.012 19.359 1 95.81 107 ARG A C 1
ATOM 863 O O . ARG A 1 107 ? 2.686 3.957 20.562 1 95.81 107 ARG A O 1
ATOM 870 N N . TYR A 1 108 ? 2.838 5.098 18.719 1 97.88 108 TYR A N 1
ATOM 871 C CA . TYR A 1 108 ? 2.34 6.34 19.297 1 97.88 108 TYR A CA 1
ATOM 872 C C . TYR A 1 108 ? 0.963 6.688 18.75 1 97.88 108 TYR A C 1
ATOM 874 O O . TYR A 1 108 ? 0.766 6.715 17.531 1 97.88 108 TYR A O 1
ATOM 882 N N . PHE A 1 109 ? 0.05 6.895 19.703 1 98.5 109 PHE A N 1
ATOM 883 C CA . PHE A 1 109 ? -1.31 7.246 19.312 1 98.5 109 PHE A CA 1
ATOM 884 C C . PHE A 1 109 ? -1.82 8.43 20.109 1 98.5 109 PHE A C 1
ATOM 88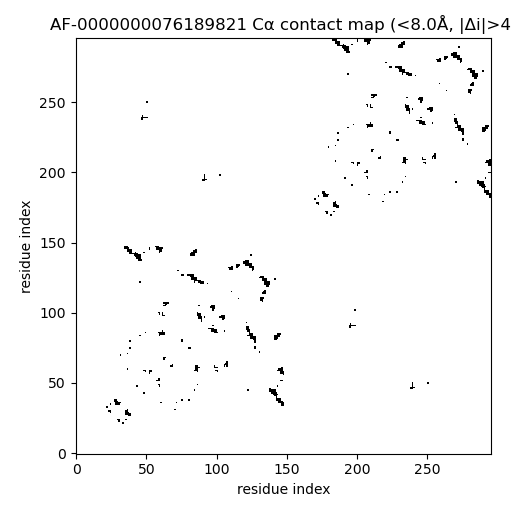6 O O . PHE A 1 109 ? -1.48 8.578 21.297 1 98.5 109 PHE A O 1
ATOM 893 N N . LYS A 1 110 ? -2.592 9.305 19.422 1 98.5 110 LYS A N 1
ATOM 894 C CA . LYS A 1 110 ? -3.381 10.359 20.062 1 98.5 110 LYS A CA 1
ATOM 895 C C . LYS A 1 110 ? -4.828 10.328 19.578 1 98.5 110 LYS A C 1
ATOM 897 O O . LYS A 1 110 ? -5.309 11.289 18.984 1 98.5 110 LYS A O 1
ATOM 902 N N . TRP A 1 111 ? -5.527 9.273 20 1 98.56 111 TRP A N 1
ATOM 903 C CA . TRP A 1 111 ? -6.883 9.023 19.531 1 98.56 111 TRP A CA 1
ATOM 904 C C . TRP A 1 111 ? -7.871 10.008 20.141 1 98.56 111 TRP A C 1
ATOM 906 O O . TRP A 1 111 ? -7.746 10.359 21.328 1 98.56 111 TRP A O 1
ATOM 916 N N . SER A 1 112 ? -8.852 10.328 19.375 1 98.31 112 SER A N 1
ATOM 917 C CA . SER A 1 112 ? -10.031 10.977 19.938 1 98.31 112 SER A CA 1
ATOM 918 C C . SER A 1 112 ? -10.766 10.039 20.891 1 98.31 112 SER A C 1
ATOM 920 O O . SER A 1 112 ? -10.695 8.82 20.75 1 98.31 112 SER A O 1
ATOM 922 N N . PRO A 1 113 ? -11.445 10.648 21.859 1 96.88 113 PRO A N 1
ATOM 923 C CA . PRO A 1 113 ? -12.25 9.781 22.734 1 96.88 113 PRO A CA 1
ATOM 924 C C . PRO A 1 113 ? -13.18 8.859 21.953 1 96.88 113 PRO A C 1
ATOM 926 O O . PRO A 1 113 ? -13.883 9.312 21.047 1 96.88 113 PRO A O 1
ATOM 929 N N . GLY A 1 114 ? -13.125 7.555 22.266 1 96.62 114 GLY A N 1
ATOM 930 C CA . GLY A 1 114 ? -14.016 6.594 21.641 1 96.62 114 GLY A CA 1
ATOM 931 C C . GLY A 1 114 ? -13.422 5.977 20.391 1 96.62 114 GLY A C 1
ATOM 932 O O . GLY A 1 114 ? -14.016 5.078 19.781 1 96.62 114 GLY A O 1
ATOM 933 N N . GLU A 1 115 ? -12.297 6.461 20.016 1 97.25 115 GLU A N 1
ATOM 934 C CA . GLU A 1 115 ? -11.617 5.938 18.844 1 97.25 115 GLU A CA 1
ATOM 935 C C . GLU A 1 115 ? -10.445 5.043 19.219 1 97.25 115 GLU A C 1
ATOM 937 O O . GLU A 1 115 ? -9.914 5.152 20.328 1 97.25 115 GLU A O 1
ATOM 942 N N . PRO A 1 116 ? -9.992 4.238 18.266 1 97.38 116 PRO A N 1
ATOM 943 C CA . PRO A 1 116 ? -10.516 3.998 16.922 1 97.38 116 PRO A CA 1
ATOM 944 C C . PRO A 1 116 ? -11.805 3.174 16.922 1 97.38 116 PRO A C 1
ATOM 946 O O . PRO A 1 116 ? -12.016 2.359 17.828 1 97.38 116 PRO A O 1
ATOM 949 N N . SER A 1 117 ? -12.633 3.381 15.977 1 95.69 117 SER A N 1
ATOM 950 C CA . SER A 1 117 ? -13.836 2.576 15.797 1 95.69 117 SER A CA 1
ATOM 951 C C . SER A 1 117 ? -13.531 1.278 15.062 1 95.69 117 SER A C 1
ATOM 953 O O . SER A 1 117 ? -12.523 1.179 14.359 1 95.69 117 SER A O 1
ATOM 955 N N . TYR A 1 118 ? -14.453 0.327 15.281 1 89.19 118 TYR A N 1
ATOM 956 C CA . TYR A 1 118 ? -14.305 -0.955 14.594 1 89.19 118 TYR A CA 1
ATOM 957 C C . TYR A 1 118 ? -15.047 -0.958 13.273 1 89.19 118 TYR A C 1
ATOM 959 O O . TYR A 1 118 ? -15.875 -0.079 13.016 1 89.19 118 TYR A O 1
ATOM 967 N N . GLY A 1 119 ? -14.711 -1.886 12.406 1 91.81 119 GLY A N 1
ATOM 968 C CA . GLY A 1 119 ? -15.422 -2.014 11.141 1 91.81 119 GLY A CA 1
ATOM 969 C C . GLY A 1 119 ? -14.578 -1.637 9.938 1 91.81 119 GLY A C 1
ATOM 970 O O . GLY A 1 1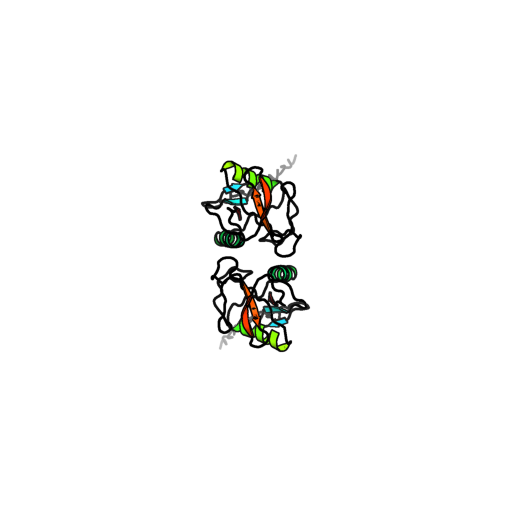19 ? -13.438 -2.082 9.812 1 91.81 119 GLY A O 1
ATOM 971 N N . ASP A 1 120 ? -15.219 -0.824 9.039 1 92.69 120 ASP A N 1
ATOM 972 C CA . ASP A 1 120 ? -14.586 -0.605 7.742 1 92.69 120 ASP A CA 1
ATOM 973 C C . ASP A 1 120 ? -13.797 0.701 7.73 1 92.69 120 ASP A C 1
ATOM 975 O O . ASP A 1 120 ? -13.383 1.17 6.668 1 92.69 120 ASP A O 1
ATOM 979 N N . GLN A 1 121 ? -13.594 1.271 8.953 1 97.62 121 GLN A N 1
ATOM 980 C CA . GLN A 1 121 ? -12.766 2.467 9.078 1 97.62 121 GLN A CA 1
ATOM 981 C C . GLN A 1 121 ? -11.305 2.1 9.305 1 97.62 121 GLN A C 1
ATOM 983 O O . GLN A 1 121 ? -10.883 1.885 10.445 1 97.62 121 GLN A O 1
ATOM 988 N N . ASP A 1 122 ? -10.523 2.066 8.203 1 97.94 122 ASP A N 1
ATOM 989 C CA . ASP A 1 122 ? -9.203 1.444 8.25 1 97.94 122 ASP A CA 1
ATOM 990 C C . ASP A 1 122 ? -8.102 2.482 8.062 1 97.94 122 ASP A C 1
ATOM 992 O O . ASP A 1 122 ? -6.914 2.145 8.086 1 97.94 122 ASP A O 1
ATOM 996 N N . CYS A 1 123 ? -8.445 3.734 7.836 1 98.75 123 CYS A N 1
ATOM 997 C CA . CYS A 1 123 ? -7.465 4.777 7.562 1 98.75 123 CYS A CA 1
ATOM 998 C C . CYS A 1 123 ? -7.586 5.918 8.562 1 98.75 123 CYS A C 1
ATOM 1000 O O . CYS A 1 123 ? -8.672 6.195 9.07 1 98.75 123 CYS A O 1
ATOM 1002 N N . VAL A 1 124 ? -6.5 6.594 8.844 1 98.88 124 VAL A N 1
ATOM 1003 C CA . VAL A 1 124 ? -6.496 7.512 9.977 1 98.88 124 VAL A CA 1
ATOM 1004 C C . VAL A 1 124 ? -6.348 8.945 9.477 1 98.88 124 VAL A C 1
ATOM 1006 O O . VAL A 1 124 ? -5.508 9.234 8.625 1 98.88 124 VAL A O 1
ATOM 1009 N N . GLN A 1 125 ? -7.223 9.758 9.984 1 98.88 125 GLN A N 1
ATOM 1010 C CA . GLN A 1 125 ? -7.102 11.203 9.828 1 98.88 125 GLN A CA 1
ATOM 1011 C C . GLN A 1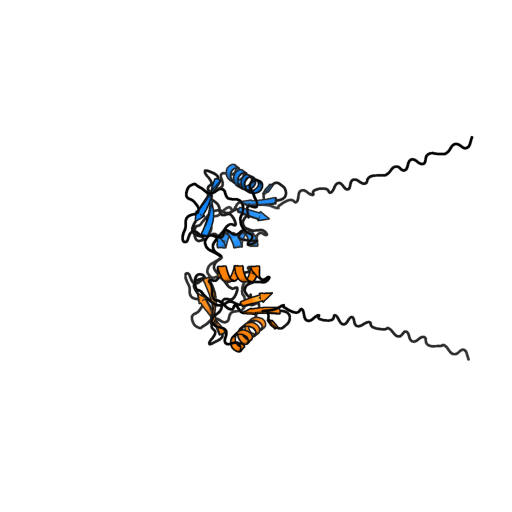 125 ? -6.766 11.883 11.156 1 98.88 125 GLN A C 1
ATOM 1013 O O . GLN A 1 125 ? -6.918 11.281 12.219 1 98.88 125 GLN A O 1
ATOM 1018 N N . VAL A 1 126 ? -6.27 13.078 11.078 1 98.94 126 VAL A N 1
ATOM 1019 C CA . VAL A 1 126 ? -6.105 13.977 12.219 1 98.94 126 VAL A CA 1
ATOM 1020 C C . VAL A 1 126 ? -7.07 15.148 12.086 1 98.94 126 VAL A C 1
ATOM 1022 O O . VAL A 1 126 ? -7.152 15.781 11.031 1 98.94 126 VAL A O 1
ATOM 1025 N N . TYR A 1 127 ? -7.742 15.375 13.141 1 98.62 127 TYR A N 1
ATOM 1026 C CA . TYR A 1 127 ? -8.719 16.469 13.133 1 98.62 127 TYR A CA 1
ATOM 1027 C C . TYR A 1 127 ? -8.031 17.812 13.273 1 98.62 127 TYR A C 1
ATOM 1029 O O . TYR A 1 127 ? -7.133 17.984 14.109 1 98.62 127 TYR A O 1
ATOM 1037 N N . ARG A 1 128 ? -8.555 18.734 12.539 1 97.88 128 ARG A N 1
ATOM 1038 C CA . ARG A 1 128 ? -7.996 20.078 12.586 1 97.88 128 ARG A CA 1
ATOM 1039 C C . ARG A 1 128 ? -8.297 20.75 13.922 1 97.88 128 ARG A C 1
ATOM 1041 O O . ARG A 1 128 ? -7.508 21.578 14.406 1 97.88 128 ARG A O 1
ATOM 1048 N N . PHE A 1 129 ? -9.336 20.438 14.5 1 95.94 129 PHE A N 1
ATOM 1049 C CA . PHE A 1 129 ? -9.82 21.203 15.648 1 95.94 129 PHE A CA 1
ATOM 1050 C C . PHE A 1 129 ? -9.031 20.859 16.906 1 95.94 129 PHE A C 1
ATOM 1052 O O . PHE A 1 129 ? -8.578 21.75 17.625 1 95.94 129 PHE A O 1
ATOM 1059 N N . ASP A 1 130 ? -8.781 19.625 17.156 1 97.69 130 ASP A N 1
ATOM 1060 C CA . ASP A 1 130 ? -8.125 19.266 18.422 1 97.69 130 ASP A CA 1
ATOM 1061 C C . ASP A 1 130 ? -6.879 18.422 18.172 1 97.69 130 ASP A C 1
ATOM 1063 O O . ASP A 1 130 ? -6.246 17.938 19.109 1 97.69 130 ASP A O 1
ATOM 1067 N N . SER A 1 131 ? -6.578 18.156 16.969 1 98.56 131 SER A N 1
ATOM 1068 C CA . SER A 1 131 ? -5.359 17.484 16.531 1 98.56 131 SER A CA 1
ATOM 1069 C C . SER A 1 131 ? -5.352 16.016 16.969 1 98.56 131 SER A C 1
ATOM 1071 O O . SER A 1 131 ? -4.289 15.406 17.109 1 98.56 131 SER A O 1
ATOM 1073 N N . LYS A 1 132 ? -6.527 15.469 17.172 1 98.81 132 LYS A N 1
ATOM 1074 C CA . LYS A 1 132 ? -6.594 14.062 17.578 1 98.81 132 LYS A CA 1
ATOM 1075 C C . LYS A 1 132 ? -6.82 13.156 16.375 1 98.81 132 LYS A C 1
ATOM 1077 O O . LYS A 1 132 ? -7.238 13.617 15.312 1 98.81 132 LYS A O 1
ATOM 1082 N N . MET A 1 133 ? -6.492 11.938 16.562 1 98.81 133 MET A N 1
ATOM 1083 C CA . MET A 1 133 ? -6.59 10.922 15.523 1 98.81 133 MET A CA 1
ATOM 1084 C C . MET A 1 133 ? -7.992 10.32 15.484 1 98.81 133 MET A C 1
ATOM 1086 O O . MET A 1 133 ? -8.609 10.117 16.531 1 98.81 133 MET A O 1
ATOM 1090 N N . ASP A 1 134 ? -8.445 10.023 14.312 1 98.69 134 ASP A N 1
ATOM 1091 C CA . ASP A 1 134 ? -9.703 9.32 14.07 1 98.69 134 ASP A CA 1
ATOM 1092 C C . ASP A 1 134 ? -9.594 8.398 12.867 1 98.69 134 ASP A C 1
ATOM 1094 O O . ASP A 1 134 ? -9.047 8.781 11.828 1 98.69 134 ASP A O 1
ATOM 1098 N N . ASN A 1 135 ? -10.062 7.148 13.047 1 98.75 135 ASN A N 1
ATOM 1099 C CA . ASN A 1 135 ? -10.094 6.293 11.867 1 98.75 135 ASN A CA 1
ATOM 1100 C C . ASN A 1 135 ? -11.375 6.496 11.062 1 98.75 135 ASN A C 1
ATOM 1102 O O . ASN A 1 135 ? -12.453 6.688 11.641 1 98.75 135 ASN A O 1
ATOM 1106 N N . VAL A 1 136 ? -11.211 6.531 9.773 1 98.5 136 VAL A N 1
ATOM 1107 C CA . VAL A 1 136 ? -12.312 6.727 8.828 1 98.5 136 VAL A CA 1
ATOM 1108 C C . VAL A 1 136 ? -12.188 5.742 7.672 1 98.5 136 VAL A C 1
ATOM 1110 O O . VAL A 1 136 ? -11.203 5.004 7.582 1 98.5 136 VAL A O 1
ATOM 1113 N N . ARG A 1 137 ? -13.281 5.625 6.867 1 97.56 137 ARG A N 1
ATOM 1114 C CA . ARG A 1 137 ? -13.18 4.824 5.648 1 97.56 137 ARG A CA 1
ATOM 1115 C C . ARG A 1 137 ? -12.094 5.363 4.727 1 97.56 137 ARG A C 1
ATOM 1117 O O . ARG A 1 137 ? -11.969 6.578 4.551 1 97.56 137 ARG A O 1
ATOM 1124 N N . CYS A 1 138 ? -11.383 4.457 4.074 1 97.88 138 CYS A N 1
ATOM 1125 C CA . CYS A 1 138 ? -10.266 4.84 3.215 1 97.88 138 CYS A CA 1
ATOM 1126 C C . CYS A 1 138 ? -10.758 5.57 1.973 1 97.88 138 CYS A C 1
ATOM 1128 O O . CYS A 1 138 ? -9.992 6.262 1.308 1 97.88 138 CYS A O 1
ATOM 1130 N N . THR A 1 139 ? -12.039 5.43 1.718 1 96 139 THR A N 1
ATOM 1131 C CA . THR A 1 139 ? -12.6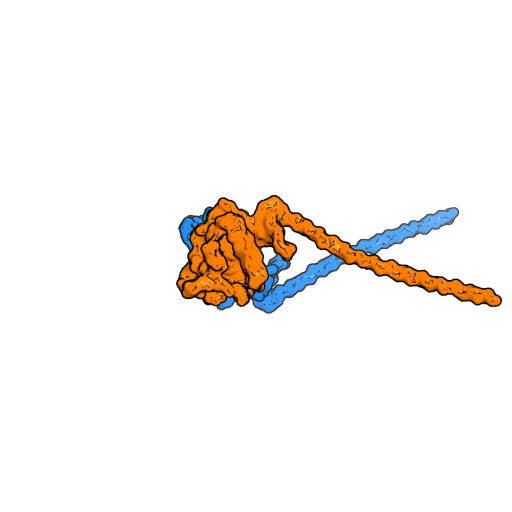17 6.016 0.513 1 96 139 THR A CA 1
ATOM 1132 C C . THR A 1 139 ? -13.016 7.469 0.757 1 96 139 THR A C 1
ATOM 1134 O O . THR A 1 139 ? -13.375 8.188 -0.18 1 96 139 THR A O 1
ATOM 1137 N N . LYS A 1 140 ? -12.961 7.918 2.049 1 98 140 LYS A N 1
ATOM 1138 C CA . LYS A 1 140 ? -13.281 9.312 2.34 1 98 140 LYS A CA 1
ATOM 1139 C C . LYS A 1 140 ? -12.234 10.25 1.741 1 98 140 LYS A C 1
ATOM 1141 O O . LYS A 1 140 ? -11.047 9.914 1.692 1 98 140 LYS A O 1
ATOM 1146 N N . ASN A 1 141 ? -12.719 11.406 1.339 1 98.69 141 ASN A N 1
ATOM 1147 C CA . ASN A 1 141 ? -11.781 12.414 0.856 1 98.69 141 ASN A CA 1
ATOM 1148 C C . ASN A 1 141 ? -11.281 13.305 1.989 1 98.69 141 ASN A C 1
ATOM 1150 O O . ASN A 1 141 ? -12.078 13.859 2.746 1 98.69 141 ASN A O 1
ATOM 1154 N N . ARG A 1 142 ? -9.961 13.414 2.162 1 98.88 142 ARG A N 1
ATOM 1155 C CA . ARG A 1 142 ? -9.312 14.297 3.121 1 98.88 142 ARG A CA 1
ATOM 1156 C C . ARG A 1 142 ? -8.055 14.914 2.525 1 98.88 142 ARG A C 1
ATOM 1158 O O . ARG A 1 142 ? -7.473 14.375 1.584 1 98.88 142 ARG A O 1
ATOM 1165 N N . HIS A 1 143 ? -7.773 16.125 3.066 1 98.94 143 HIS A N 1
ATOM 1166 C CA . HIS A 1 143 ? -6.406 16.578 2.83 1 98.94 143 HIS A CA 1
ATOM 1167 C C . HIS A 1 143 ? -5.395 15.594 3.416 1 98.94 143 HIS A C 1
ATOM 1169 O O . HIS A 1 143 ? -5.773 14.625 4.082 1 98.94 143 HIS A O 1
ATOM 1175 N N . PHE A 1 144 ? -4.09 15.766 3.068 1 98.94 144 PHE A N 1
ATOM 1176 C CA . PHE A 1 144 ? -3.078 14.82 3.516 1 98.94 144 PHE A CA 1
ATOM 1177 C C . PHE A 1 144 ? -1.707 15.477 3.584 1 98.94 144 PHE A C 1
ATOM 1179 O O . PHE A 1 144 ? -1.487 16.531 2.98 1 98.94 144 PHE A O 1
ATOM 1186 N N . VAL A 1 145 ? -0.875 14.891 4.387 1 99 145 VAL A N 1
ATOM 1187 C CA . VAL A 1 145 ? 0.481 15.391 4.57 1 99 145 VAL A CA 1
ATOM 1188 C C . VAL A 1 145 ? 1.49 14.344 4.113 1 99 145 VAL A C 1
ATOM 1190 O O . VAL A 1 145 ? 1.404 13.18 4.504 1 99 145 VAL A O 1
ATOM 1193 N N . CYS A 1 146 ? 2.338 14.797 3.238 1 98.94 146 CYS A N 1
ATOM 1194 C CA . CYS A 1 146 ? 3.451 13.961 2.801 1 98.94 146 CYS A CA 1
ATOM 1195 C C . CYS A 1 146 ? 4.723 14.297 3.576 1 98.94 146 CYS A C 1
ATOM 1197 O O . CYS A 1 146 ? 4.855 15.398 4.113 1 98.94 146 CYS A O 1
ATOM 1199 N N . GLU A 1 147 ? 5.602 13.375 3.568 1 98.69 147 GLU A N 1
ATOM 1200 C CA . GLU A 1 147 ? 6.91 13.602 4.176 1 98.69 147 GLU A CA 1
ATOM 1201 C C . GLU A 1 147 ? 8.023 13 3.32 1 98.69 147 GLU A C 1
ATOM 1203 O O . GLU A 1 147 ? 7.777 12.117 2.498 1 98.69 147 GLU A O 1
ATOM 1208 N N . LYS A 1 148 ? 9.203 13.516 3.494 1 97.19 148 LYS A N 1
ATOM 1209 C CA . LYS A 1 148 ? 10.406 12.922 2.93 1 97.19 148 L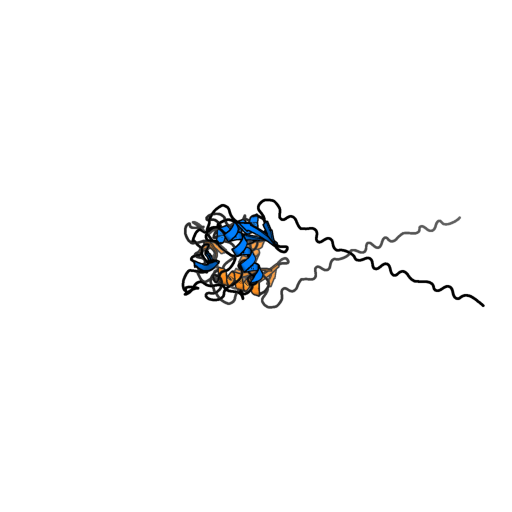YS A CA 1
ATOM 1210 C C . LYS A 1 148 ? 11.633 13.242 3.787 1 97.19 148 LYS A C 1
ATOM 1212 O O . LYS A 1 148 ? 11.625 14.203 4.555 1 97.19 148 LYS A O 1
ATOM 1217 N N . MET B 1 1 ? 75.75 -13.164 -35.656 1 36.56 1 MET B N 1
ATOM 1218 C CA . MET B 1 1 ? 74.438 -13.688 -35.844 1 36.56 1 MET B CA 1
ATOM 1219 C C . MET B 1 1 ? 73.625 -13.617 -34.531 1 36.56 1 MET B C 1
ATOM 1221 O O . MET B 1 1 ? 73.812 -14.43 -33.625 1 36.56 1 MET B O 1
ATOM 1225 N N . PHE B 1 2 ? 73.5 -12.352 -33.969 1 47.25 2 PHE B N 1
ATOM 1226 C CA . PHE B 1 2 ? 72.812 -11.992 -32.75 1 47.25 2 PHE B CA 1
ATOM 1227 C C . PHE B 1 2 ? 71.312 -12.32 -32.875 1 47.25 2 PHE B C 1
ATOM 1229 O O . PHE B 1 2 ? 70.625 -11.836 -33.781 1 47.25 2 PHE B O 1
ATOM 1236 N N . GLY B 1 3 ? 70.938 -13.508 -32.5 1 35.12 3 GLY B N 1
ATOM 1237 C CA . GLY B 1 3 ? 69.562 -13.953 -32.5 1 35.12 3 GLY B CA 1
ATOM 1238 C C . GLY B 1 3 ? 68.625 -13.125 -31.609 1 35.12 3 GLY B C 1
ATOM 1239 O O . GLY B 1 3 ? 69 -12.883 -30.438 1 35.12 3 GLY B O 1
ATOM 1240 N N . LEU B 1 4 ? 67.812 -12.172 -32.125 1 50.28 4 LEU B N 1
ATOM 1241 C CA . LEU B 1 4 ? 66.75 -11.406 -31.484 1 50.28 4 LEU B CA 1
ATOM 1242 C C . LEU B 1 4 ? 65.75 -12.336 -30.812 1 50.28 4 LEU B C 1
ATOM 1244 O O . LEU B 1 4 ? 65.188 -13.211 -31.469 1 50.28 4 LEU B O 1
ATOM 1248 N N . HIS B 1 5 ? 65.938 -12.656 -29.516 1 51.94 5 HIS B N 1
ATOM 1249 C CA . HIS B 1 5 ? 64.938 -13.406 -28.766 1 51.94 5 HIS B CA 1
ATOM 1250 C C . HIS B 1 5 ? 63.594 -12.664 -28.734 1 51.94 5 HIS B C 1
ATOM 1252 O O . HIS B 1 5 ? 63.531 -11.469 -28.453 1 51.94 5 HIS B O 1
ATOM 1258 N N . GLN B 1 6 ? 62.562 -12.992 -29.562 1 54.09 6 GLN B N 1
ATOM 1259 C CA . GLN B 1 6 ? 61.188 -12.531 -29.531 1 54.09 6 GLN B CA 1
ATOM 1260 C C . GLN B 1 6 ? 60.562 -12.797 -28.156 1 54.09 6 GLN B C 1
ATOM 1262 O O . GLN B 1 6 ? 60.594 -13.93 -27.656 1 54.09 6 GLN B O 1
ATOM 1267 N N . PHE B 1 7 ? 60.469 -11.773 -27.266 1 57.44 7 PHE B N 1
ATOM 1268 C CA . PHE B 1 7 ? 59.688 -11.844 -26.047 1 57.44 7 PHE B CA 1
ATOM 1269 C C . PHE B 1 7 ? 58.188 -11.922 -26.375 1 57.44 7 PHE B C 1
ATOM 1271 O O . PHE B 1 7 ? 57.625 -11 -26.953 1 57.44 7 PHE B O 1
ATOM 1278 N N . THR B 1 8 ? 57.625 -13.109 -26.562 1 55.06 8 THR B N 1
ATOM 1279 C CA . THR B 1 8 ? 56.188 -13.273 -26.672 1 55.06 8 THR B CA 1
ATOM 1280 C C . THR B 1 8 ? 55.5 -12.8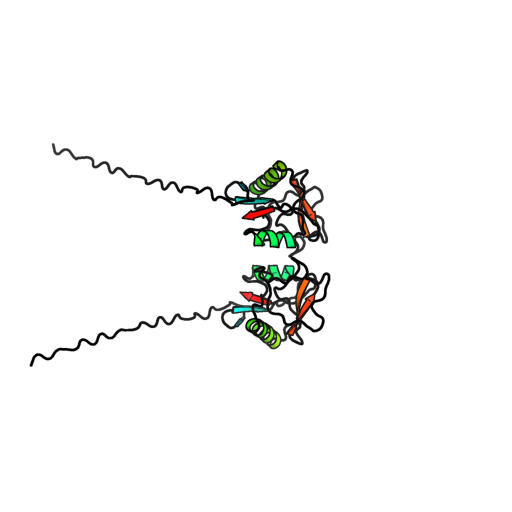98 -25.375 1 55.06 8 THR B C 1
ATOM 1282 O O . THR B 1 8 ? 55.812 -13.422 -24.312 1 55.06 8 THR B O 1
ATOM 1285 N N . VAL B 1 9 ? 54.969 -11.688 -25.188 1 54.66 9 VAL B N 1
ATOM 1286 C CA . VAL B 1 9 ? 54.125 -11.273 -24.078 1 54.66 9 VAL B CA 1
ATOM 1287 C C . VAL B 1 9 ? 52.844 -12.102 -24.078 1 54.66 9 VAL B C 1
ATOM 1289 O O . VAL B 1 9 ? 52.062 -12.062 -25.031 1 54.66 9 VAL B O 1
ATOM 1292 N N . LEU B 1 10 ? 52.812 -13.219 -23.359 1 54.84 10 LEU B N 1
ATOM 1293 C CA . LEU B 1 10 ? 51.562 -13.914 -23.094 1 54.84 10 LEU B CA 1
ATOM 1294 C C . LEU B 1 10 ? 50.594 -13.023 -22.328 1 54.84 10 LEU B C 1
ATOM 1296 O O . LEU B 1 10 ? 50.875 -12.648 -21.172 1 54.84 10 LEU B O 1
ATOM 1300 N N . VAL B 1 11 ? 49.75 -12.234 -22.984 1 56.19 11 VAL B N 1
ATOM 1301 C CA . VAL B 1 11 ? 48.688 -11.5 -22.344 1 56.19 11 VAL B CA 1
ATOM 1302 C C . VAL B 1 11 ? 47.688 -12.484 -21.719 1 56.19 11 VAL B C 1
ATOM 1304 O O . VAL B 1 11 ? 47.031 -13.234 -22.438 1 56.19 11 VAL B O 1
ATOM 1307 N N . VAL B 1 12 ? 47.906 -12.867 -20.453 1 54.75 12 VAL B N 1
ATOM 1308 C CA . VAL B 1 12 ? 46.938 -13.633 -19.688 1 54.75 12 VAL B CA 1
ATOM 1309 C C . VAL B 1 12 ? 45.656 -12.82 -19.547 1 54.75 12 VAL B C 1
ATOM 1311 O O . VAL B 1 12 ? 45.625 -11.781 -18.891 1 54.75 12 VAL B O 1
ATOM 1314 N N . ILE B 1 13 ? 44.719 -12.906 -20.5 1 53.69 13 ILE B N 1
ATOM 1315 C CA . ILE B 1 13 ? 43.375 -12.375 -20.328 1 53.69 13 ILE B CA 1
ATOM 1316 C C . ILE B 1 13 ? 42.688 -13.055 -19.141 1 53.69 13 ILE B C 1
ATOM 1318 O O . ILE B 1 13 ? 42.406 -14.25 -19.188 1 53.69 13 ILE B O 1
ATOM 1322 N N . CYS B 1 14 ? 42.844 -12.609 -17.906 1 50.94 14 CYS B N 1
ATOM 1323 C CA . CYS B 1 14 ? 42.062 -13.023 -16.75 1 50.94 14 CYS B CA 1
ATOM 1324 C C . CYS B 1 14 ? 40.562 -12.852 -17.047 1 50.94 14 CYS B C 1
ATOM 1326 O O . CYS B 1 14 ? 40.062 -11.727 -17.078 1 50.94 14 CYS B O 1
ATOM 1328 N N . TYR B 1 15 ? 39.938 -13.82 -17.797 1 50.5 15 TYR B N 1
ATOM 1329 C CA . TYR B 1 15 ? 38.469 -13.828 -17.875 1 50.5 15 TYR B CA 1
ATOM 1330 C C . TYR B 1 15 ? 37.844 -13.867 -16.484 1 50.5 15 TYR B C 1
ATOM 1332 O O . TYR B 1 15 ? 38.031 -14.836 -15.734 1 50.5 15 TYR B O 1
ATOM 1340 N N . LEU B 1 16 ? 37.656 -12.75 -15.781 1 50.94 16 LEU B N 1
ATOM 1341 C CA . LEU B 1 16 ? 36.781 -12.703 -14.609 1 50.94 16 LEU B CA 1
ATOM 1342 C C . LEU B 1 16 ? 35.469 -13.406 -14.891 1 50.94 16 LEU B C 1
ATOM 1344 O O . LEU B 1 16 ? 34.594 -12.867 -15.602 1 50.94 16 LEU B O 1
ATOM 1348 N N . PHE B 1 17 ? 35.5 -14.727 -14.953 1 51.84 17 PHE B N 1
ATOM 1349 C CA . PHE B 1 17 ? 34.219 -15.414 -14.867 1 51.84 17 PHE B CA 1
ATOM 1350 C C . PHE B 1 17 ? 33.406 -14.938 -13.656 1 51.84 17 PHE B C 1
ATOM 1352 O O . PHE B 1 17 ? 33.844 -15.148 -12.516 1 51.84 17 PHE B O 1
ATOM 1359 N N . GLY B 1 18 ? 32.719 -13.828 -13.727 1 51.44 18 GLY B N 1
ATOM 1360 C CA . GLY B 1 18 ? 31.734 -13.578 -12.688 1 51.44 18 GLY B CA 1
ATOM 1361 C C . GLY B 1 18 ? 30.922 -14.812 -12.328 1 51.44 18 GLY B C 1
ATOM 1362 O O . GLY B 1 18 ? 30.25 -15.391 -13.188 1 51.44 18 GLY B O 1
ATOM 1363 N N . SER B 1 19 ? 31.344 -15.586 -11.492 1 51.31 19 SER B N 1
ATOM 1364 C CA . SER B 1 19 ? 30.5 -16.656 -10.945 1 51.31 19 SER B CA 1
ATOM 1365 C C . SER B 1 19 ? 29.078 -16.156 -10.688 1 51.31 19 SER B C 1
ATOM 1367 O O . SER B 1 19 ? 28.875 -15.211 -9.922 1 51.31 19 SER B O 1
ATOM 1369 N N . ALA B 1 20 ? 28.188 -16.219 -11.633 1 54.06 20 ALA B N 1
ATOM 1370 C CA . ALA B 1 20 ? 26.781 -16.078 -11.258 1 54.06 20 ALA B CA 1
ATOM 1371 C C . ALA B 1 20 ? 26.453 -16.891 -10.008 1 54.06 20 ALA B C 1
ATOM 1373 O O . ALA B 1 20 ? 26.484 -18.125 -10.023 1 54.06 20 ALA B O 1
ATOM 1374 N N . SER B 1 21 ? 26.953 -16.531 -8.906 1 50.91 21 SER B N 1
ATOM 1375 C CA . SER B 1 21 ? 26.5 -17.234 -7.711 1 50.91 21 SER B CA 1
ATOM 1376 C C . SER B 1 21 ? 25 -17.516 -7.762 1 50.91 21 SER B C 1
ATOM 1378 O O . SER B 1 21 ? 24.203 -16.609 -7.961 1 50.91 21 SER B O 1
ATOM 1380 N N . SER B 1 22 ? 24.547 -18.641 -8.289 1 57.22 22 SER B N 1
ATOM 1381 C CA . SER B 1 22 ? 23.156 -19.062 -8.164 1 57.22 22 SER B CA 1
ATOM 1382 C C . SER B 1 22 ? 22.562 -18.641 -6.824 1 57.22 22 SER B C 1
ATOM 1384 O O . SER B 1 22 ? 23.016 -19.094 -5.77 1 57.22 22 SER B O 1
ATOM 1386 N N . ARG B 1 23 ? 22.203 -17.359 -6.652 1 62.59 23 ARG B N 1
ATOM 1387 C CA . ARG B 1 23 ? 21.594 -16.859 -5.422 1 62.59 23 ARG B CA 1
ATOM 1388 C C . ARG B 1 23 ? 20.547 -17.844 -4.898 1 62.59 23 ARG B C 1
ATOM 1390 O O . ARG B 1 23 ? 19.625 -18.234 -5.629 1 62.59 23 ARG B O 1
ATOM 1397 N N . SER B 1 24 ? 20.891 -18.75 -3.998 1 86.5 24 SER B N 1
ATOM 1398 C CA . SER B 1 24 ? 19.875 -19.578 -3.344 1 86.5 24 SER B CA 1
ATOM 1399 C C . SER B 1 24 ? 18.75 -18.719 -2.768 1 86.5 24 SER B C 1
ATOM 1401 O O . SER B 1 24 ? 19 -17.672 -2.172 1 86.5 24 SER B O 1
ATOM 1403 N N . CYS B 1 25 ? 17.484 -19 -3.123 1 94.44 25 CYS B N 1
ATOM 1404 C CA . CYS B 1 25 ? 16.328 -18.203 -2.719 1 94.44 25 CYS B CA 1
ATOM 1405 C C . CYS B 1 25 ? 15.945 -18.5 -1.273 1 94.44 25 CYS B C 1
ATOM 1407 O O . CYS B 1 25 ? 15.234 -17.719 -0.643 1 94.44 25 CYS B O 1
ATOM 1409 N N . GLY B 1 26 ? 16.469 -19.469 -0.669 1 93.56 26 GLY B N 1
ATOM 1410 C CA . GLY B 1 26 ? 16.047 -19.891 0.663 1 93.56 26 GLY B CA 1
ATOM 1411 C C . GLY B 1 26 ? 14.867 -20.844 0.655 1 93.56 26 GLY B C 1
ATOM 1412 O O . GLY B 1 26 ? 14.211 -21.016 -0.375 1 93.56 26 GLY B O 1
ATOM 1413 N N . ASP B 1 27 ? 14.555 -21.375 1.741 1 94.44 27 ASP B N 1
ATOM 1414 C CA . ASP B 1 27 ? 13.477 -22.359 1.872 1 94.44 27 ASP B CA 1
ATOM 1415 C C . ASP B 1 27 ? 12.125 -21.719 1.546 1 94.44 27 ASP B C 1
ATOM 1417 O O . ASP B 1 27 ? 11.844 -20.594 1.943 1 94.44 27 ASP B O 1
ATOM 1421 N N . GLY B 1 28 ? 11.359 -22.438 0.781 1 96.5 28 GLY B N 1
ATOM 1422 C CA . GLY B 1 28 ? 10.008 -22 0.484 1 96.5 28 GLY B CA 1
ATOM 1423 C C . GLY B 1 28 ? 9.922 -21.125 -0.754 1 96.5 28 GLY B C 1
ATOM 1424 O O . GLY B 1 28 ? 8.836 -20.703 -1.156 1 96.5 28 GLY B O 1
ATOM 1425 N N . TRP B 1 29 ? 11.078 -20.891 -1.317 1 98.19 29 TRP B N 1
ATOM 1426 C CA . TRP B 1 29 ? 11.148 -20.094 -2.541 1 98.19 29 TRP B CA 1
ATOM 1427 C C . TRP B 1 29 ? 11.641 -20.938 -3.711 1 98.19 29 TRP B C 1
ATOM 1429 O O . TRP B 1 29 ? 12.406 -21.891 -3.523 1 98.19 29 TRP B O 1
ATOM 1439 N N . VAL B 1 30 ? 11.203 -20.562 -4.902 1 97.56 30 VAL B N 1
ATOM 1440 C CA . VAL B 1 30 ? 11.625 -21.219 -6.137 1 97.56 30 VAL B CA 1
ATOM 1441 C C . VAL B 1 30 ? 12.328 -20.219 -7.039 1 97.56 30 VAL B C 1
ATOM 1443 O O . VAL B 1 30 ? 11.828 -19.109 -7.27 1 97.56 30 VAL B O 1
ATOM 1446 N N . GLU B 1 31 ? 13.406 -20.625 -7.531 1 97.19 31 GLU B N 1
ATOM 1447 C CA . GLU B 1 31 ? 14.211 -19.75 -8.375 1 97.19 31 GLU B CA 1
ATOM 1448 C C . GLU B 1 31 ? 13.922 -19.984 -9.852 1 97.19 31 GLU B C 1
ATOM 1450 O O . GLU B 1 31 ? 13.828 -21.141 -10.297 1 97.19 31 GLU B O 1
ATOM 1455 N N . ARG B 1 32 ? 13.641 -18.875 -10.555 1 96.94 32 ARG B N 1
ATOM 1456 C CA . ARG B 1 32 ? 13.555 -18.922 -12.008 1 96.94 32 ARG B CA 1
ATOM 1457 C C . ARG B 1 32 ? 14.156 -17.656 -12.633 1 96.94 32 ARG B C 1
ATOM 1459 O O . ARG B 1 32 ? 13.719 -16.547 -12.344 1 96.94 32 ARG B O 1
ATOM 1466 N N . TYR B 1 33 ? 15.172 -17.828 -13.453 1 94.69 33 TYR B N 1
ATOM 1467 C CA . TYR B 1 33 ? 15.781 -16.75 -14.242 1 94.69 33 TYR B CA 1
ATOM 1468 C C . TYR B 1 33 ? 16.234 -15.602 -13.344 1 94.69 33 TYR B C 1
ATOM 1470 O O . TYR B 1 33 ? 15.961 -14.438 -13.633 1 94.69 33 TYR B O 1
ATOM 1478 N N . GLY B 1 34 ? 16.766 -15.953 -12.227 1 94.19 34 GLY B N 1
ATOM 1479 C CA . GLY B 1 34 ? 17.375 -14.953 -11.359 1 94.19 34 GLY B CA 1
ATOM 1480 C C . GLY B 1 34 ? 16.391 -14.32 -10.398 1 94.19 34 GLY B C 1
ATOM 1481 O O . GLY B 1 34 ? 16.719 -13.375 -9.688 1 94.19 34 GLY B O 1
ATOM 1482 N N . ARG B 1 35 ? 15.172 -14.82 -10.375 1 96.69 35 ARG B N 1
ATOM 1483 C CA . ARG B 1 35 ? 14.133 -14.328 -9.469 1 96.69 35 ARG B CA 1
ATOM 1484 C C . ARG B 1 35 ? 13.641 -15.445 -8.555 1 96.69 35 ARG B C 1
ATOM 1486 O O . ARG B 1 35 ? 13.789 -16.625 -8.859 1 96.69 35 ARG B O 1
ATOM 1493 N N . CYS B 1 36 ? 13.148 -15.031 -7.438 1 98.5 36 CYS B N 1
ATOM 1494 C CA . CYS B 1 36 ? 12.625 -15.984 -6.461 1 98.5 36 CYS B CA 1
ATOM 1495 C C . CYS B 1 36 ? 11.133 -15.781 -6.242 1 98.5 36 CYS B C 1
ATOM 1497 O O . CYS B 1 36 ? 10.672 -14.641 -6.082 1 98.5 36 CYS B O 1
ATOM 1499 N N . TYR B 1 37 ? 10.453 -16.891 -6.258 1 98.81 37 TYR B N 1
ATOM 1500 C CA . TYR B 1 37 ? 9 -16.844 -6.09 1 98.81 37 TYR B CA 1
ATOM 1501 C C . TYR B 1 37 ? 8.562 -17.703 -4.914 1 98.81 37 TYR B C 1
ATOM 1503 O O . TYR B 1 37 ? 9.141 -18.766 -4.672 1 98.81 37 TYR B O 1
ATOM 1511 N N . HIS B 1 38 ? 7.578 -17.234 -4.172 1 98.88 38 HIS B N 1
ATOM 1512 C CA . HIS B 1 38 ? 6.945 -17.953 -3.078 1 98.88 38 HIS B CA 1
ATOM 1513 C C . HIS B 1 38 ? 5.449 -18.109 -3.309 1 98.88 38 HIS B C 1
ATOM 1515 O O . HIS B 1 38 ? 4.738 -17.125 -3.48 1 98.88 38 HIS B O 1
ATOM 1521 N N . PHE B 1 39 ? 5.023 -19.344 -3.377 1 98.94 39 PHE B N 1
ATOM 1522 C CA . PHE B 1 39 ? 3.609 -19.672 -3.523 1 98.94 39 PHE B CA 1
ATOM 1523 C C . PHE B 1 39 ? 2.975 -19.938 -2.166 1 98.94 39 PHE B C 1
ATOM 1525 O O . PHE B 1 39 ? 3.404 -20.844 -1.446 1 98.94 39 PHE B O 1
ATOM 1532 N N . SER B 1 40 ? 1.981 -19.141 -1.819 1 98.88 40 SER B N 1
ATOM 1533 C CA . SER B 1 40 ? 1.413 -19.188 -0.476 1 98.88 40 SER B CA 1
ATOM 1534 C C . SER B 1 40 ? 0.771 -20.531 -0.187 1 98.88 40 SER B C 1
ATOM 1536 O O . SER B 1 40 ? 0.308 -21.219 -1.104 1 98.88 40 SER B O 1
ATOM 1538 N N . ARG B 1 41 ? 0.688 -20.906 1.062 1 98.38 41 ARG B N 1
ATOM 1539 C CA . ARG B 1 41 ? 0.04 -22.141 1.485 1 98.38 41 ARG B CA 1
ATOM 1540 C C . ARG B 1 41 ? -1.351 -21.875 2.049 1 98.38 41 ARG B C 1
ATOM 1542 O O . ARG B 1 41 ? -2.049 -22.797 2.471 1 98.38 41 ARG B O 1
ATOM 1549 N N . PHE B 1 42 ? -1.771 -20.594 2.139 1 98.69 42 PHE B N 1
ATOM 1550 C CA . PHE B 1 42 ? -3.072 -20.156 2.637 1 98.69 42 PHE B CA 1
ATOM 1551 C C . PHE B 1 42 ? -3.621 -19.016 1.802 1 98.69 42 PHE B C 1
ATOM 1553 O O . PHE B 1 42 ? -2.898 -18.422 0.992 1 98.69 42 PHE B O 1
ATOM 1560 N N . SER B 1 43 ? -4.898 -18.781 1.913 1 98.81 43 SER B N 1
ATOM 1561 C CA . SER B 1 43 ? -5.551 -17.688 1.22 1 98.81 43 SER B CA 1
ATOM 1562 C C . SER B 1 43 ? -5.832 -16.531 2.17 1 98.81 43 SER B C 1
ATOM 1564 O O . SER B 1 43 ? -6.004 -16.734 3.375 1 98.81 43 SER B O 1
ATOM 1566 N N . THR B 1 44 ? -5.812 -15.352 1.729 1 98.69 44 THR B N 1
ATOM 1567 C CA . THR B 1 44 ? -6.18 -14.148 2.475 1 98.69 44 THR B CA 1
ATOM 1568 C C . THR B 1 44 ? -6.547 -13.016 1.526 1 98.69 44 THR B C 1
ATOM 1570 O O . THR B 1 44 ? -6.57 -13.195 0.307 1 98.69 44 THR B O 1
ATOM 1573 N N . HIS B 1 45 ? -6.875 -11.883 2.07 1 98.25 45 HIS B N 1
ATOM 1574 C CA . HIS B 1 45 ? -7.238 -10.766 1.215 1 98.25 45 HIS B CA 1
ATOM 1575 C C . HIS B 1 45 ? -6 -10.031 0.712 1 98.25 45 HIS B C 1
ATOM 1577 O O . HIS B 1 45 ? -4.898 -10.25 1.215 1 98.25 45 HIS B O 1
ATOM 1583 N N . PHE B 1 46 ? -6.18 -9.242 -0.228 1 98.69 46 PHE B N 1
ATOM 1584 C CA . PHE B 1 46 ? -5.113 -8.656 -1.03 1 98.69 46 PHE B CA 1
ATOM 1585 C C . PHE B 1 46 ? -4.113 -7.922 -0.146 1 98.69 46 PHE B C 1
ATOM 1587 O O . PHE B 1 46 ? -2.902 -8.102 -0.29 1 98.69 46 PHE B O 1
ATOM 1594 N N . PHE B 1 47 ? -4.629 -7.148 0.803 1 97.69 47 PHE B N 1
ATOM 1595 C CA . PHE B 1 47 ? -3.754 -6.301 1.607 1 97.69 47 PHE B CA 1
ATOM 1596 C C . PHE B 1 47 ? -2.973 -7.133 2.615 1 97.69 47 PHE B C 1
ATOM 1598 O O . PHE B 1 47 ? -1.795 -6.867 2.867 1 97.69 47 PHE B O 1
ATOM 1605 N N . ALA B 1 48 ? -3.631 -8.109 3.17 1 97.75 48 ALA B N 1
ATOM 1606 C CA . ALA B 1 48 ? -2.92 -9.031 4.055 1 97.75 48 ALA B CA 1
ATOM 1607 C C . ALA B 1 48 ? -1.847 -9.805 3.297 1 97.75 48 ALA B C 1
ATOM 1609 O O . ALA B 1 48 ? -0.775 -10.086 3.84 1 97.75 48 ALA B O 1
ATOM 1610 N N . ALA B 1 49 ? -2.156 -10.133 2.068 1 98.69 49 ALA B N 1
ATOM 1611 C CA . ALA B 1 49 ? -1.172 -10.805 1.22 1 98.69 49 ALA B CA 1
ATOM 1612 C C . ALA B 1 49 ? 0.036 -9.906 0.972 1 98.69 49 ALA B C 1
ATOM 1614 O O . ALA B 1 49 ? 1.181 -10.359 1.032 1 98.69 49 ALA B O 1
ATOM 1615 N N . MET B 1 50 ? -0.251 -8.656 0.709 1 97.44 50 MET B N 1
ATOM 1616 C CA . MET B 1 50 ? 0.823 -7.68 0.529 1 97.44 50 MET B CA 1
ATOM 1617 C C . MET B 1 50 ? 1.73 -7.637 1.755 1 97.44 50 MET B C 1
ATOM 1619 O O . MET B 1 50 ? 2.955 -7.664 1.626 1 97.44 50 MET B O 1
ATOM 1623 N N . TYR B 1 51 ? 1.15 -7.613 2.885 1 96.81 51 TYR B N 1
ATOM 1624 C CA . TYR B 1 51 ? 1.882 -7.531 4.145 1 96.81 51 TYR B CA 1
ATOM 1625 C C . TYR B 1 51 ? 2.699 -8.797 4.383 1 96.81 51 TYR B C 1
ATOM 1627 O O . TYR B 1 51 ? 3.865 -8.727 4.781 1 96.81 51 TYR B O 1
ATOM 1635 N N . TYR B 1 52 ? 2.123 -9.914 4.121 1 97.81 52 TYR B N 1
ATOM 1636 C CA . TYR B 1 52 ? 2.816 -11.18 4.293 1 97.81 52 TYR B CA 1
ATOM 1637 C C . TYR B 1 52 ? 4.07 -11.242 3.428 1 97.81 52 TYR B C 1
ATOM 1639 O O . TYR B 1 52 ? 5.148 -11.594 3.912 1 97.81 52 TYR B O 1
ATOM 1647 N N . CYS B 1 53 ? 3.887 -10.867 2.154 1 98.38 53 CYS B N 1
ATOM 1648 C CA . CYS B 1 53 ? 5.02 -10.938 1.238 1 98.38 53 CYS B CA 1
ATOM 1649 C C . CYS B 1 53 ? 6.133 -9.992 1.673 1 98.38 53 CYS B C 1
ATOM 1651 O O . CYS B 1 53 ? 7.312 -10.328 1.569 1 98.38 53 CYS B O 1
ATOM 1653 N N . LYS B 1 54 ? 5.77 -8.867 2.17 1 95.94 54 LYS B N 1
ATOM 1654 C CA . LYS B 1 54 ? 6.773 -7.941 2.682 1 95.94 54 LYS B CA 1
ATOM 1655 C C . LYS B 1 54 ? 7.496 -8.523 3.891 1 95.94 54 LYS B C 1
ATOM 1657 O O . LYS B 1 54 ? 8.719 -8.43 3.994 1 95.94 54 LYS B O 1
ATOM 1662 N N . ARG B 1 55 ? 6.812 -9.156 4.746 1 95.19 55 ARG B N 1
ATOM 1663 C CA . ARG B 1 55 ? 7.359 -9.68 5.996 1 95.19 55 ARG B CA 1
ATOM 1664 C C . ARG B 1 55 ? 8.367 -10.789 5.727 1 95.19 55 ARG B C 1
ATOM 1666 O O . ARG B 1 55 ? 9.32 -10.961 6.48 1 95.19 55 ARG B O 1
ATOM 1673 N N . ILE B 1 56 ? 8.156 -11.469 4.582 1 96.94 56 ILE B N 1
ATOM 1674 C CA . ILE B 1 56 ? 9.062 -12.586 4.324 1 96.94 56 ILE B CA 1
ATOM 1675 C C . ILE B 1 56 ? 10.164 -12.148 3.363 1 96.94 56 ILE B C 1
ATOM 1677 O O . ILE B 1 56 ? 10.898 -12.977 2.828 1 96.94 56 ILE B O 1
ATOM 1681 N N . GLY B 1 57 ? 10.258 -10.867 3.105 1 95.62 57 GLY B N 1
ATOM 1682 C CA . GLY B 1 57 ? 11.414 -10.32 2.418 1 95.62 57 GLY B CA 1
ATOM 1683 C C . GLY B 1 57 ? 11.18 -10.102 0.936 1 95.62 57 GLY B C 1
ATOM 1684 O O . GLY B 1 57 ? 12.133 -9.945 0.168 1 95.62 57 GLY B O 1
ATOM 1685 N N . GLY B 1 58 ? 9.914 -10.055 0.574 1 97.06 58 GLY B N 1
ATOM 1686 C CA . GLY B 1 58 ? 9.57 -9.836 -0.822 1 97.06 58 GLY B CA 1
ATOM 1687 C C . GLY B 1 58 ? 8.398 -8.891 -1.007 1 97.06 58 GLY B C 1
ATOM 1688 O O . GLY B 1 58 ? 8.25 -7.918 -0.264 1 97.06 58 GLY B O 1
ATOM 1689 N N . ALA B 1 59 ? 7.66 -9.125 -2.078 1 97.5 59 ALA B N 1
ATOM 1690 C CA . ALA B 1 59 ? 6.449 -8.398 -2.439 1 97.5 59 ALA B CA 1
ATOM 1691 C C . ALA B 1 59 ? 5.523 -9.258 -3.295 1 97.5 59 ALA B C 1
ATOM 1693 O O . ALA B 1 59 ? 5.957 -10.258 -3.875 1 97.5 59 ALA B O 1
ATOM 1694 N N . LEU B 1 60 ? 4.258 -8.875 -3.289 1 98.56 60 LEU B N 1
ATOM 1695 C CA . LEU B 1 60 ? 3.414 -9.516 -4.293 1 98.56 60 LEU B CA 1
ATOM 1696 C C . LEU B 1 60 ? 4.047 -9.414 -5.68 1 98.56 60 LEU B C 1
ATOM 1698 O O . LEU B 1 60 ? 4.57 -8.359 -6.047 1 98.56 60 LEU B O 1
ATOM 1702 N N . VAL B 1 61 ? 3.99 -10.461 -6.383 1 98.88 61 VAL B N 1
ATOM 1703 C CA . VAL B 1 61 ? 4.707 -10.531 -7.652 1 98.88 61 VAL B CA 1
ATOM 1704 C C . VAL B 1 61 ? 4.168 -9.477 -8.609 1 98.88 61 VAL B C 1
ATOM 1706 O O . VAL B 1 61 ? 2.951 -9.344 -8.773 1 98.88 61 VAL B O 1
ATOM 1709 N N . GLU B 1 62 ? 5.012 -8.664 -9.07 1 98.5 62 GLU B N 1
ATOM 1710 C CA . GLU B 1 62 ? 4.715 -7.676 -10.109 1 98.5 62 GLU B CA 1
ATOM 1711 C C . GLU B 1 62 ? 5.137 -8.18 -11.484 1 98.5 62 GLU B C 1
ATOM 1713 O O . GLU B 1 62 ? 6.305 -8.516 -11.695 1 98.5 62 GLU B O 1
ATOM 1718 N N . ILE B 1 63 ? 4.223 -8.164 -12.492 1 98.12 63 ILE B N 1
ATOM 1719 C CA . ILE B 1 63 ? 4.457 -8.742 -13.812 1 98.12 63 ILE B CA 1
ATOM 1720 C C . ILE B 1 63 ? 5.043 -7.688 -14.742 1 98.12 63 ILE B C 1
ATOM 1722 O O . ILE B 1 63 ? 4.344 -6.754 -15.148 1 98.12 63 ILE B O 1
ATOM 1726 N N . ASP B 1 64 ? 6.238 -7.797 -15.117 1 95.25 64 ASP B N 1
ATOM 1727 C CA . ASP B 1 64 ? 6.938 -6.809 -15.938 1 95.25 64 ASP B CA 1
ATOM 1728 C C . ASP B 1 64 ? 6.734 -7.082 -17.422 1 95.25 64 ASP B C 1
ATOM 1730 O O . ASP B 1 64 ? 6.984 -6.215 -18.266 1 95.25 64 ASP B O 1
ATOM 1734 N N . GLY B 1 65 ? 6.238 -8.289 -17.75 1 97.12 65 GLY B N 1
ATOM 1735 C CA . GLY B 1 65 ? 6.066 -8.648 -19.156 1 97.12 65 GLY B CA 1
ATOM 1736 C C . GLY B 1 65 ? 5.668 -10.102 -19.344 1 97.12 65 GLY B C 1
ATOM 1737 O O . GLY B 1 65 ? 5.375 -10.805 -18.375 1 97.12 65 GLY B O 1
ATOM 1738 N N . SER B 1 66 ? 5.688 -10.422 -20.625 1 97.81 66 SER B N 1
ATOM 1739 C CA . SER B 1 66 ? 5.207 -11.75 -21 1 97.81 66 SER B CA 1
ATOM 1740 C C . SER B 1 66 ? 6.102 -12.844 -20.422 1 97.81 66 SER B C 1
ATOM 1742 O O . SER B 1 66 ? 5.613 -13.883 -19.969 1 97.81 66 SER B O 1
ATOM 1744 N N . HIS B 1 67 ? 7.355 -12.617 -20.344 1 97.94 67 HIS B N 1
ATOM 1745 C CA . HIS B 1 67 ? 8.266 -13.625 -19.828 1 97.94 67 HIS B CA 1
ATOM 1746 C C . HIS B 1 67 ? 7.984 -13.93 -18.359 1 97.94 67 HIS B C 1
ATOM 1748 O O . HIS B 1 67 ? 7.867 -15.094 -17.969 1 97.94 67 HIS B O 1
ATOM 1754 N N . GLU B 1 68 ? 7.895 -12.93 -17.625 1 97.94 68 GLU B N 1
ATOM 1755 C CA . GLU B 1 68 ? 7.617 -13.125 -16.203 1 97.94 68 GLU B CA 1
ATOM 1756 C C . GLU B 1 68 ? 6.227 -13.719 -15.984 1 97.94 68 GLU B C 1
ATOM 1758 O O . GLU B 1 68 ? 6.035 -14.57 -15.117 1 97.94 68 GLU B O 1
ATOM 1763 N N . TYR B 1 69 ? 5.266 -13.289 -16.797 1 98.62 69 TYR B N 1
ATOM 1764 C CA . TYR B 1 69 ? 3.906 -13.812 -16.703 1 98.62 69 TYR B CA 1
ATOM 1765 C C . TYR B 1 69 ? 3.885 -15.32 -16.938 1 98.62 69 TYR B C 1
ATOM 1767 O O . TYR B 1 69 ? 3.289 -16.062 -16.172 1 98.62 69 TYR B O 1
ATOM 1775 N N . LEU B 1 70 ? 4.543 -15.672 -17.969 1 98.31 70 LEU B N 1
ATOM 1776 C CA . LEU B 1 70 ? 4.582 -17.094 -18.312 1 98.31 70 LEU B CA 1
ATOM 1777 C C . LEU B 1 70 ? 5.363 -17.891 -17.266 1 98.31 70 LEU B C 1
ATOM 1779 O O . LEU B 1 70 ? 4.996 -19.016 -16.953 1 98.31 70 LEU B O 1
ATOM 1783 N N . THR B 1 71 ? 6.398 -17.297 -16.75 1 98.69 71 THR B N 1
ATOM 1784 C CA . THR B 1 71 ? 7.168 -17.969 -15.711 1 98.69 71 THR B CA 1
ATOM 1785 C C . THR B 1 71 ? 6.293 -18.266 -14.492 1 98.69 71 THR B C 1
ATOM 1787 O O . THR B 1 71 ? 6.207 -19.406 -14.039 1 98.69 71 THR B O 1
ATOM 1790 N N . VAL B 1 72 ? 5.621 -17.266 -14.023 1 98.81 72 VAL B N 1
ATOM 1791 C CA . VAL B 1 72 ? 4.809 -17.375 -12.812 1 98.81 72 VAL B CA 1
ATOM 1792 C C . VAL B 1 72 ? 3.641 -18.328 -13.062 1 98.81 72 VAL B C 1
ATOM 1794 O O . VAL B 1 72 ? 3.355 -19.203 -12.234 1 98.81 72 VAL B O 1
ATOM 1797 N N . THR B 1 73 ? 2.984 -18.203 -14.219 1 98.81 73 THR B N 1
ATOM 1798 C CA . THR B 1 73 ? 1.794 -19 -14.469 1 98.81 73 THR B CA 1
ATOM 1799 C C . THR B 1 73 ? 2.172 -20.453 -14.758 1 98.81 73 THR B C 1
ATOM 1801 O O . THR B 1 73 ? 1.431 -21.375 -14.406 1 98.81 73 THR B O 1
ATOM 1804 N N . ASN B 1 74 ? 3.311 -20.641 -15.359 1 98.56 74 ASN B N 1
ATOM 1805 C CA . ASN B 1 74 ? 3.77 -22.016 -15.57 1 98.56 74 ASN B CA 1
ATOM 1806 C C . ASN B 1 74 ? 4.121 -22.703 -14.25 1 98.56 74 ASN B C 1
ATOM 1808 O O . ASN B 1 74 ? 3.793 -23.859 -14.047 1 98.56 74 ASN B O 1
ATOM 1812 N N . LEU B 1 75 ? 4.773 -21.984 -13.406 1 98.69 75 LEU B N 1
ATOM 1813 C CA . LEU B 1 75 ? 5.078 -22.516 -12.086 1 98.69 75 LEU B CA 1
ATOM 1814 C C . LEU B 1 75 ? 3.797 -22.859 -11.32 1 98.69 75 LEU B C 1
ATOM 1816 O O . LEU B 1 75 ? 3.701 -23.906 -10.688 1 98.69 75 LEU B O 1
ATOM 1820 N N . ALA B 1 76 ? 2.846 -21.969 -11.414 1 98.88 76 ALA B N 1
ATOM 1821 C CA . ALA B 1 76 ? 1.576 -22.172 -10.719 1 98.88 76 ALA B CA 1
ATOM 1822 C C . ALA B 1 76 ? 0.856 -23.406 -11.234 1 98.88 76 ALA B C 1
ATOM 1824 O O . ALA B 1 76 ? 0.346 -24.203 -10.453 1 98.88 76 ALA B O 1
ATOM 1825 N N . LYS B 1 77 ? 0.846 -23.5 -12.531 1 98.44 77 LYS B N 1
ATOM 1826 C CA . LYS B 1 77 ? 0.193 -24.656 -13.156 1 98.44 77 LYS B CA 1
ATOM 1827 C C . LYS B 1 77 ? 0.86 -25.969 -12.734 1 98.44 77 LYS B C 1
ATOM 1829 O O . LYS B 1 77 ? 0.18 -26.953 -12.453 1 98.44 77 LYS B O 1
ATOM 1834 N N . ALA B 1 78 ? 2.137 -25.969 -12.617 1 97.94 78 ALA B N 1
ATOM 1835 C CA . ALA B 1 78 ? 2.918 -27.156 -12.312 1 97.94 78 ALA B CA 1
ATOM 1836 C C . ALA B 1 78 ? 2.572 -27.703 -10.93 1 97.94 78 ALA B C 1
ATOM 1838 O O . ALA B 1 78 ? 2.672 -28.906 -10.688 1 97.94 78 ALA B O 1
ATOM 1839 N N . ILE B 1 79 ? 2.121 -26.859 -10.094 1 98.06 79 ILE B N 1
ATOM 1840 C CA . ILE B 1 79 ? 1.853 -27.312 -8.734 1 98.06 79 ILE B CA 1
ATOM 1841 C C . ILE B 1 79 ? 0.353 -27.25 -8.453 1 98.06 79 ILE B C 1
ATOM 1843 O O . ILE B 1 79 ? -0.071 -27.25 -7.297 1 98.06 79 ILE B O 1
ATOM 1847 N N . TYR B 1 80 ? -0.437 -27.078 -9.516 1 98.12 80 TYR B N 1
ATOM 1848 C CA . TYR B 1 80 ? -1.89 -27 -9.414 1 98.12 80 TYR B CA 1
ATOM 1849 C C . TYR B 1 80 ? -2.303 -25.922 -8.422 1 98.12 80 TYR B C 1
ATOM 1851 O O . TYR B 1 80 ? -3.191 -26.125 -7.594 1 98.12 80 TYR B O 1
ATOM 1859 N N . PHE B 1 81 ? -1.612 -24.797 -8.5 1 98.69 81 PHE B N 1
ATOM 1860 C CA . PHE B 1 81 ? -1.844 -23.672 -7.613 1 98.69 81 PHE B CA 1
ATOM 1861 C C . PHE B 1 81 ? -3.215 -23.062 -7.863 1 98.69 81 PHE B C 1
ATOM 1863 O O . PHE B 1 81 ? -3.646 -22.938 -9.016 1 98.69 81 PHE B O 1
ATOM 1870 N N . PRO B 1 82 ? -3.982 -22.766 -6.805 1 98.81 82 PRO B N 1
ATOM 1871 C CA . PRO B 1 82 ? -5.309 -22.156 -6.98 1 98.81 82 PRO B CA 1
ATOM 1872 C C . PRO B 1 82 ? -5.242 -20.75 -7.547 1 98.81 82 PRO B C 1
ATOM 1874 O O . PRO B 1 82 ? -4.156 -20.25 -7.871 1 98.81 82 PRO B O 1
ATOM 1877 N N . ASP B 1 83 ? -6.465 -20.125 -7.746 1 98.88 83 ASP B N 1
ATOM 1878 C CA . ASP B 1 83 ? -6.48 -18.703 -8.109 1 98.88 83 ASP B CA 1
ATOM 1879 C C . ASP B 1 83 ? -5.645 -17.875 -7.129 1 98.88 83 ASP B C 1
ATOM 1881 O O . ASP B 1 83 ? -5.684 -18.109 -5.918 1 98.88 83 ASP B O 1
ATOM 1885 N N . PHE B 1 84 ? -4.938 -16.891 -7.715 1 98.94 84 PHE B N 1
ATOM 1886 C CA . PHE B 1 84 ? -3.984 -16.219 -6.84 1 98.94 84 PHE B CA 1
ATOM 1887 C C . PHE B 1 84 ? -3.871 -14.742 -7.191 1 98.94 84 PHE B C 1
ATOM 1889 O O . PHE B 1 84 ? -4.051 -14.359 -8.352 1 98.94 84 PHE B O 1
ATOM 1896 N N . PHE B 1 85 ? -3.557 -13.969 -6.133 1 98.94 85 PHE B N 1
ATOM 1897 C CA . PHE B 1 85 ? -3.291 -12.539 -6.316 1 98.94 85 PHE B CA 1
ATOM 1898 C C . PHE B 1 85 ? -1.902 -12.32 -6.898 1 98.94 85 PHE B C 1
ATOM 1900 O O . PHE B 1 85 ? -0.95 -13.008 -6.527 1 98.94 85 PHE B O 1
ATOM 1907 N N . ILE B 1 86 ? -1.82 -11.352 -7.77 1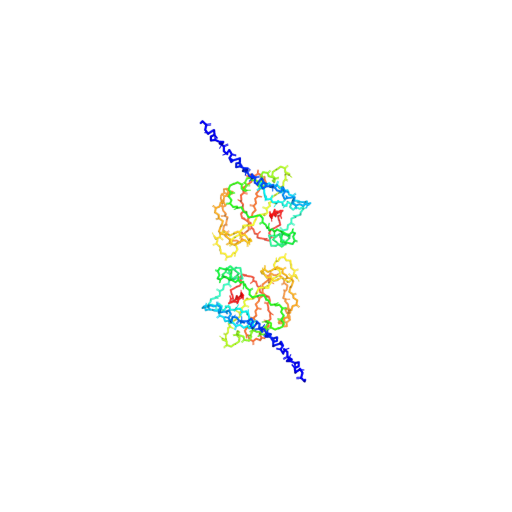 98.94 86 ILE B N 1
ATOM 1908 C CA . ILE B 1 86 ? -0.568 -10.711 -8.148 1 98.94 86 ILE B CA 1
ATOM 1909 C C . ILE B 1 86 ? -0.583 -9.25 -7.707 1 98.94 86 ILE B C 1
ATOM 1911 O O . ILE B 1 86 ? -1.632 -8.719 -7.336 1 98.94 86 ILE B O 1
ATOM 1915 N N . GLY B 1 87 ? 0.555 -8.633 -7.734 1 98.69 87 GLY B N 1
ATOM 1916 C CA . GLY B 1 87 ? 0.667 -7.258 -7.27 1 98.69 87 GLY B CA 1
ATOM 1917 C C . GLY B 1 87 ? 0.191 -6.242 -8.289 1 98.69 87 GLY B C 1
ATOM 1918 O O . GLY B 1 87 ? 0.973 -5.414 -8.766 1 98.69 87 GLY B O 1
ATOM 1919 N N . LEU B 1 88 ? -1.064 -6.277 -8.586 1 98.75 88 LEU B N 1
ATOM 1920 C CA . LEU B 1 88 ? -1.671 -5.379 -9.562 1 98.75 88 LEU B CA 1
ATOM 1921 C C . LEU B 1 88 ? -3.004 -4.844 -9.047 1 98.75 88 LEU B C 1
ATOM 1923 O O . LEU B 1 88 ? -3.85 -5.609 -8.578 1 98.75 88 LEU B O 1
ATOM 1927 N N . THR B 1 89 ? -3.162 -3.477 -9.062 1 98.31 89 THR B N 1
ATOM 1928 C CA . THR B 1 89 ? -4.348 -2.865 -8.477 1 98.31 89 THR B CA 1
ATOM 1929 C C . THR B 1 89 ? -4.625 -1.503 -9.109 1 98.31 89 THR B C 1
ATOM 1931 O O . THR B 1 89 ? -3.701 -0.826 -9.57 1 98.31 89 THR B O 1
ATOM 1934 N N . ASP B 1 90 ? -5.867 -1.152 -9.164 1 97.81 90 ASP B N 1
ATOM 1935 C CA . ASP B 1 90 ? -6.203 0.209 -9.57 1 97.81 90 ASP B CA 1
ATOM 1936 C C . ASP B 1 90 ? -6.887 0.966 -8.43 1 97.81 90 ASP B C 1
ATOM 1938 O O . ASP B 1 90 ? -7.676 1.883 -8.68 1 97.81 90 ASP B O 1
ATOM 1942 N N . ILE B 1 91 ? -6.516 0.55 -7.176 1 95.69 91 ILE B N 1
ATOM 1943 C CA . ILE B 1 91 ? -7.164 1.12 -6 1 95.69 91 ILE B CA 1
ATOM 1944 C C . ILE B 1 91 ? -6.746 2.578 -5.832 1 95.69 91 ILE B C 1
ATOM 1946 O O . ILE B 1 91 ? -7.449 3.365 -5.195 1 95.69 91 ILE B O 1
ATOM 1950 N N . TYR B 1 92 ? -5.66 3.006 -6.367 1 93.69 92 TYR B N 1
ATOM 1951 C CA . TYR B 1 92 ? -5.113 4.348 -6.199 1 93.69 92 TYR B CA 1
ATOM 1952 C C . TYR B 1 92 ? -5.812 5.34 -7.121 1 93.69 92 TYR B C 1
ATOM 1954 O O . TYR B 1 92 ? -5.938 6.523 -6.793 1 93.69 92 TYR B O 1
ATOM 1962 N N . SER B 1 93 ? -6.16 4.871 -8.266 1 92.25 93 SER B N 1
ATOM 1963 C CA . SER B 1 93 ? -6.883 5.602 -9.305 1 92.25 93 SER B CA 1
ATOM 1964 C C . SER B 1 93 ? -7.625 4.648 -10.234 1 92.25 93 SER B C 1
ATOM 1966 O O . SER B 1 93 ? -7 3.9 -10.992 1 92.25 93 SER B O 1
ATOM 1968 N N . LYS B 1 94 ? -9.008 4.75 -10.156 1 94.44 94 LYS B N 1
ATOM 1969 C CA . LYS B 1 94 ? -9.82 3.809 -10.922 1 94.44 94 LYS B CA 1
ATOM 1970 C C . LYS B 1 94 ? -9.438 3.824 -12.398 1 94.44 94 LYS B C 1
ATOM 1972 O O . LYS B 1 94 ? -9.344 4.891 -13.008 1 94.44 94 LYS B O 1
ATOM 1977 N N . GLY B 1 95 ? -9.125 2.646 -12.906 1 95.31 95 GLY B N 1
ATOM 1978 C CA . GLY B 1 95 ? -8.797 2.506 -14.32 1 95.31 95 GLY B CA 1
ATOM 1979 C C . GLY B 1 95 ? -7.305 2.59 -14.586 1 95.31 95 GLY B C 1
ATOM 1980 O O . GLY B 1 95 ? -6.844 2.223 -15.672 1 95.31 95 GLY B O 1
ATOM 1981 N N . VAL B 1 96 ? -6.586 3.074 -13.602 1 96.25 96 VAL B N 1
ATOM 1982 C CA . VAL B 1 96 ? -5.133 3.143 -13.719 1 96.25 96 VAL B CA 1
ATOM 1983 C C . VAL B 1 96 ? -4.496 1.992 -12.945 1 96.25 96 VAL B C 1
ATOM 1985 O O . VAL B 1 96 ? -4.438 2.025 -11.711 1 96.25 96 VAL B O 1
ATOM 1988 N N . TRP B 1 97 ? -4.008 1.049 -13.734 1 98 97 TRP B N 1
ATOM 1989 C CA . TRP B 1 97 ? -3.473 -0.157 -13.109 1 98 97 TRP B CA 1
ATOM 1990 C C . TRP B 1 97 ? -1.994 0.014 -12.773 1 98 97 TRP B C 1
ATOM 1992 O O . TRP B 1 97 ? -1.181 0.289 -13.664 1 98 97 TRP B O 1
ATOM 2002 N N . LEU B 1 98 ? -1.726 -0.166 -11.445 1 97.62 98 LEU B N 1
ATOM 2003 C CA . LEU B 1 98 ? -0.375 0.027 -10.93 1 97.62 98 LEU B CA 1
ATOM 2004 C C . LEU B 1 98 ? 0.135 -1.241 -10.258 1 97.62 98 LEU B C 1
ATOM 2006 O O . LEU B 1 98 ? -0.646 -1.997 -9.68 1 97.62 98 LEU B O 1
ATOM 2010 N N . LYS B 1 99 ? 1.434 -1.391 -10.391 1 97.5 99 LYS B N 1
ATOM 2011 C CA . LYS B 1 99 ? 2.107 -2.406 -9.586 1 97.5 99 LYS B CA 1
ATOM 2012 C C . LYS B 1 99 ? 2.09 -2.037 -8.109 1 97.5 99 LYS B C 1
ATOM 2014 O O . LYS B 1 99 ? 2.332 -0.884 -7.746 1 97.5 99 LYS B O 1
ATOM 2019 N N . ALA B 1 100 ? 1.751 -3.01 -7.309 1 95.31 100 ALA B N 1
ATOM 2020 C CA . ALA B 1 100 ? 1.39 -2.713 -5.926 1 95.31 100 ALA B CA 1
ATOM 2021 C C . ALA B 1 100 ? 2.605 -2.246 -5.129 1 95.31 100 ALA B C 1
ATOM 2023 O O . ALA B 1 100 ? 2.48 -1.419 -4.223 1 95.31 100 ALA B O 1
ATOM 2024 N N . LYS B 1 101 ? 3.76 -2.795 -5.414 1 92.69 101 LYS B N 1
ATOM 2025 C CA . LYS B 1 101 ? 4.961 -2.428 -4.672 1 92.69 101 LYS B CA 1
ATOM 2026 C C . LYS B 1 101 ? 5.605 -1.172 -5.25 1 92.69 101 LYS B C 1
ATOM 2028 O O . LYS B 1 101 ? 5.816 -0.189 -4.535 1 92.69 101 LYS B O 1
ATOM 2033 N N . SER B 1 102 ? 5.855 -1.136 -6.543 1 92 102 SER B N 1
ATOM 2034 C CA . SER B 1 102 ? 6.641 -0.081 -7.176 1 92 102 SER B CA 1
ATOM 2035 C C . SER B 1 102 ? 5.773 1.125 -7.516 1 92 102 SER B C 1
ATOM 2037 O O . SER B 1 102 ? 6.285 2.221 -7.75 1 92 102 SER B O 1
ATOM 2039 N N . LEU B 1 103 ? 4.496 0.891 -7.68 1 92.56 103 LEU B N 1
ATOM 2040 C CA . LEU B 1 103 ? 3.523 1.887 -8.117 1 92.56 103 LEU B CA 1
ATOM 2041 C C . LEU B 1 103 ? 3.797 2.316 -9.555 1 92.56 103 LEU B C 1
ATOM 2043 O O . LEU B 1 103 ? 3.344 3.379 -9.984 1 92.56 103 LEU B O 1
ATOM 2047 N N . ASP B 1 104 ? 4.559 1.453 -10.266 1 93.62 104 ASP B N 1
ATOM 2048 C CA . ASP B 1 104 ? 4.75 1.661 -11.703 1 93.62 104 ASP B CA 1
ATOM 2049 C C . ASP B 1 104 ? 3.502 1.268 -12.484 1 93.62 104 ASP B C 1
ATOM 2051 O O . ASP B 1 104 ? 2.756 0.378 -12.07 1 93.62 104 ASP B O 1
ATOM 2055 N N . PHE B 1 105 ? 3.363 1.848 -13.609 1 95.94 105 PHE B N 1
ATOM 2056 C CA . PHE B 1 105 ? 2.27 1.492 -14.508 1 95.94 105 PHE B CA 1
ATOM 2057 C C . PHE B 1 105 ? 2.436 0.068 -15.023 1 95.94 105 PHE B C 1
ATOM 2059 O O . PHE B 1 105 ? 3.539 -0.341 -15.391 1 95.94 105 PHE B O 1
ATOM 2066 N N . GLN B 1 106 ? 1.305 -0.676 -15 1 97.06 106 GLN B N 1
ATOM 2067 C CA . GLN B 1 106 ? 1.286 -1.989 -15.633 1 97.06 106 GLN B CA 1
ATOM 2068 C C . GLN B 1 106 ? 1.127 -1.866 -17.141 1 97.06 106 GLN B C 1
ATOM 2070 O O . GLN B 1 106 ? 0.23 -1.171 -17.625 1 97.06 106 GLN B O 1
ATOM 2075 N N . ARG B 1 107 ? 1.992 -2.588 -17.875 1 95.88 107 ARG B N 1
ATOM 2076 C CA . ARG B 1 107 ? 1.958 -2.447 -19.328 1 95.88 107 ARG B CA 1
ATOM 2077 C C . ARG B 1 107 ? 1.545 -3.754 -20 1 95.88 107 ARG B C 1
ATOM 2079 O O . ARG B 1 107 ? 1.145 -3.762 -21.172 1 95.88 107 ARG B O 1
ATOM 2086 N N . TYR B 1 108 ? 1.682 -4.828 -19.328 1 97.88 108 TYR B N 1
ATOM 2087 C CA . TYR B 1 108 ? 1.344 -6.141 -19.875 1 97.88 108 TYR B CA 1
ATOM 2088 C C . TYR B 1 108 ? 0.112 -6.711 -19.172 1 97.88 108 TYR B C 1
ATOM 2090 O O . TYR B 1 108 ? 0.051 -6.762 -17.953 1 97.88 108 TYR B O 1
ATOM 2098 N N . PHE B 1 109 ? -0.855 -7.082 -20.047 1 98.5 109 PHE B N 1
ATOM 2099 C CA . PHE B 1 109 ? -2.088 -7.652 -19.516 1 98.5 109 PHE B CA 1
ATOM 2100 C C . PHE B 1 109 ? -2.471 -8.914 -20.281 1 98.5 109 PHE B C 1
ATOM 2102 O O . PHE B 1 109 ? -2.232 -9.016 -21.484 1 98.5 109 PHE B O 1
ATOM 2109 N N . LYS B 1 110 ? -3.008 -9.891 -19.516 1 98.5 110 LYS B N 1
ATOM 2110 C CA . LYS B 1 110 ? -3.668 -11.07 -20.078 1 98.5 110 LYS B CA 1
ATOM 2111 C C . LYS B 1 110 ? -5.043 -11.281 -19.453 1 98.5 110 LYS B C 1
ATOM 2113 O O . LYS B 1 110 ? -5.293 -12.312 -18.812 1 98.5 110 LYS B O 1
ATOM 2118 N N . TRP B 1 111 ? -5.949 -10.367 -19.797 1 98.56 111 TRP B N 1
ATOM 2119 C CA . TRP B 1 111 ? -7.27 -10.352 -19.172 1 98.56 111 TRP B CA 1
ATOM 2120 C C . TRP B 1 111 ? -8.133 -11.5 -19.703 1 98.56 111 TRP B C 1
ATOM 2122 O O . TRP B 1 111 ? -8.07 -11.836 -20.891 1 98.56 111 TRP B O 1
ATOM 2132 N N . SER B 1 112 ? -8.961 -11.969 -18.812 1 98.31 112 SER B N 1
ATOM 2133 C CA . SER B 1 112 ? -10.07 -12.812 -19.266 1 98.31 112 SER B CA 1
ATOM 2134 C C . SER B 1 112 ? -11.055 -12.023 -20.125 1 98.31 112 SER B C 1
ATOM 2136 O O . SER B 1 112 ? -11.18 -10.805 -19.984 1 98.31 112 SER B O 1
ATOM 2138 N N . PRO B 1 113 ? -11.711 -12.75 -21.031 1 96.88 113 PRO B N 1
ATOM 2139 C CA . PRO B 1 113 ? -12.734 -12.047 -21.797 1 96.88 113 PRO B CA 1
ATOM 2140 C C . PRO B 1 113 ? -13.727 -11.289 -20.906 1 96.88 113 PRO B C 1
ATOM 2142 O O . PRO B 1 113 ? -14.242 -11.852 -19.938 1 96.88 113 PRO B O 1
ATOM 2145 N N . GLY B 1 114 ? -13.93 -10 -21.219 1 96.62 114 GLY B N 1
ATOM 2146 C CA . GLY B 1 114 ? -14.898 -9.203 -20.484 1 96.62 114 GLY B CA 1
ATOM 2147 C C . GLY B 1 114 ? -14.289 -8.484 -19.297 1 96.62 114 GLY B C 1
ATOM 2148 O O . GLY B 1 114 ? -14.969 -7.699 -18.625 1 96.62 114 GLY B O 1
ATOM 2149 N N . GLU B 1 115 ? -13.062 -8.773 -19.062 1 97.25 115 GLU B N 1
ATOM 2150 C CA . GLU B 1 115 ? -12.359 -8.133 -17.953 1 97.25 115 GLU B CA 1
ATOM 2151 C C . GLU B 1 115 ? -11.406 -7.051 -18.453 1 97.25 115 GLU B C 1
ATOM 2153 O O . GLU B 1 115 ? -10.992 -7.074 -19.609 1 97.25 115 GLU B O 1
ATOM 2158 N N . PRO B 1 116 ? -11 -6.168 -17.547 1 97.31 116 PRO B N 1
ATOM 2159 C CA . PRO B 1 116 ? -11.422 -6.008 -16.141 1 97.31 116 PRO B CA 1
ATOM 2160 C C . PRO B 1 116 ? -12.82 -5.406 -16.016 1 97.31 116 PRO B C 1
ATOM 2162 O O . PRO B 1 116 ? -13.258 -4.652 -16.875 1 97.31 116 PRO B O 1
ATOM 2165 N N . SER B 1 117 ? -13.5 -5.734 -14.984 1 95.62 117 SER B N 1
ATOM 2166 C CA . SER B 1 117 ? -14.797 -5.137 -14.688 1 95.62 117 SER B CA 1
ATOM 2167 C C . SER B 1 117 ? -14.641 -3.801 -13.969 1 95.62 117 SER B C 1
ATOM 2169 O O . SER B 1 117 ? -13.586 -3.521 -13.391 1 95.62 117 SER B O 1
ATOM 2171 N N . TYR B 1 118 ? -15.719 -3.037 -14.07 1 89.19 118 TYR B N 1
ATOM 2172 C CA . TYR B 1 118 ? -15.719 -1.74 -13.398 1 89.19 118 TYR B CA 1
ATOM 2173 C C . TYR B 1 118 ? -16.312 -1.846 -12 1 89.19 118 TYR B C 1
ATOM 2175 O O . TYR B 1 118 ? -16.953 -2.848 -11.664 1 89.19 118 TYR B O 1
ATOM 2183 N N . GLY B 1 119 ? -16.047 -0.857 -11.164 1 91.81 119 GLY B N 1
ATOM 2184 C CA . GLY B 1 119 ? -16.641 -0.836 -9.836 1 91.81 119 GLY B CA 1
ATOM 2185 C C . GLY B 1 119 ? -15.625 -1.062 -8.727 1 91.81 119 GLY B C 1
ATOM 2186 O O . GLY B 1 119 ? -14.562 -0.433 -8.711 1 91.81 119 GLY B O 1
ATOM 2187 N N . ASP B 1 120 ? -16.016 -1.957 -7.785 1 92.69 120 ASP B N 1
ATOM 2188 C CA . ASP B 1 120 ? -15.234 -2.057 -6.559 1 92.69 120 ASP B CA 1
ATOM 2189 C C . ASP B 1 120 ? -14.234 -3.209 -6.637 1 92.69 120 ASP B C 1
ATOM 2191 O O . ASP B 1 120 ? -13.648 -3.6 -5.625 1 92.69 120 ASP B O 1
ATOM 2195 N N . GLN B 1 121 ? -14.062 -3.746 -7.883 1 97.69 121 GLN B N 1
ATOM 2196 C CA . GLN B 1 121 ? -13.062 -4.781 -8.109 1 97.69 121 GLN B CA 1
ATOM 2197 C C . GLN B 1 121 ? -11.719 -4.172 -8.484 1 97.69 121 GLN B C 1
ATOM 2199 O O . GLN B 1 121 ? -11.461 -3.889 -9.656 1 97.69 121 GLN B O 1
ATOM 2204 N N . ASP B 1 122 ? -10.836 -4.004 -7.477 1 97.94 122 ASP B N 1
ATOM 2205 C CA . ASP B 1 122 ? -9.648 -3.166 -7.66 1 97.94 122 ASP B CA 1
ATOM 2206 C C . ASP B 1 122 ? -8.375 -4.004 -7.594 1 97.94 122 ASP B C 1
ATOM 2208 O O . ASP B 1 122 ? -7.27 -3.471 -7.742 1 97.94 122 ASP B O 1
ATOM 2212 N N . CYS B 1 123 ? -8.477 -5.297 -7.336 1 98.75 123 CYS B N 1
ATOM 2213 C CA . CYS B 1 123 ? -7.309 -6.156 -7.168 1 98.75 123 CYS B CA 1
ATOM 2214 C C . CYS B 1 123 ? -7.34 -7.312 -8.164 1 98.75 123 CYS B C 1
ATOM 2216 O O . CYS B 1 123 ? -8.414 -7.785 -8.539 1 98.75 123 CYS B O 1
ATOM 2218 N N . VAL B 1 124 ? -6.184 -7.785 -8.562 1 98.88 124 VAL B N 1
ATOM 2219 C CA . VAL B 1 124 ? -6.141 -8.703 -9.703 1 98.88 124 VAL B CA 1
ATOM 2220 C C . VAL B 1 124 ? -5.703 -10.086 -9.234 1 98.88 124 VAL B C 1
ATOM 2222 O O . VAL B 1 124 ? -4.738 -10.211 -8.477 1 98.88 124 VAL B O 1
ATOM 2225 N N . GLN B 1 125 ? -6.484 -11.039 -9.648 1 98.88 125 GLN B N 1
ATOM 2226 C CA . GLN B 1 125 ? -6.105 -12.438 -9.516 1 98.88 125 GLN B CA 1
ATOM 2227 C C . GLN B 1 125 ? -5.797 -13.062 -10.875 1 98.88 125 GLN B C 1
ATOM 2229 O O . GLN B 1 125 ? -6.16 -12.508 -11.914 1 98.88 125 GLN B O 1
ATOM 2234 N N . VAL B 1 126 ? -5.102 -14.156 -10.867 1 98.94 126 VAL B N 1
ATOM 2235 C CA . VAL B 1 126 ? -4.906 -15.023 -12.023 1 98.94 126 VAL B CA 1
ATOM 2236 C C . VAL B 1 126 ? -5.641 -16.344 -11.805 1 98.94 126 VAL B C 1
ATOM 2238 O O . VAL B 1 126 ? -5.508 -16.969 -10.758 1 98.94 126 VAL B O 1
ATOM 2241 N N . TYR B 1 127 ? -6.387 -16.688 -12.789 1 98.56 127 TYR B N 1
ATOM 2242 C CA . TYR B 1 127 ? -7.156 -17.922 -12.688 1 98.56 127 TYR B CA 1
ATOM 2243 C C . TYR B 1 127 ? -6.27 -19.141 -12.914 1 98.56 127 TYR B C 1
ATOM 2245 O O . TYR B 1 127 ? -5.445 -19.156 -13.836 1 98.56 127 TYR B O 1
ATOM 2253 N N . ARG B 1 128 ? -6.543 -20.141 -12.117 1 97.81 128 ARG B N 1
ATOM 2254 C CA . ARG B 1 128 ? -5.77 -21.375 -12.234 1 97.81 128 ARG B CA 1
ATOM 2255 C C . ARG B 1 128 ? -6.086 -22.094 -13.539 1 97.81 128 ARG B C 1
ATOM 2257 O O . ARG B 1 128 ? -5.223 -22.766 -14.102 1 97.81 128 ARG B O 1
ATOM 2264 N N . PHE B 1 129 ? -7.238 -21.969 -14.008 1 95.88 129 PHE B N 1
ATOM 2265 C CA . PHE B 1 129 ? -7.703 -22.812 -15.109 1 95.88 129 PHE B CA 1
ATOM 2266 C C . PHE B 1 129 ? -7.109 -22.359 -16.438 1 95.88 129 PHE B C 1
ATOM 2268 O O . PHE B 1 129 ? -6.594 -23.172 -17.203 1 95.88 129 PHE B O 1
ATOM 2275 N N . ASP B 1 130 ? -7.098 -21.094 -16.703 1 97.69 130 ASP B N 1
ATOM 2276 C CA . ASP B 1 130 ? -6.641 -20.656 -18.016 1 97.69 130 ASP B CA 1
ATOM 2277 C C . ASP B 1 130 ? -5.539 -19.609 -17.891 1 97.69 130 ASP B C 1
ATOM 2279 O O . ASP B 1 130 ? -5.098 -19.031 -18.891 1 97.69 130 ASP B O 1
ATOM 2283 N N . SER B 1 131 ? -5.164 -19.266 -16.734 1 98.56 131 SER B N 1
ATOM 2284 C CA . SER B 1 131 ? -4.035 -18.391 -16.438 1 98.56 131 SER B CA 1
ATOM 2285 C C . SER B 1 131 ? -4.324 -16.953 -16.859 1 98.56 131 SER B C 1
ATOM 2287 O O . SER B 1 131 ? -3.396 -16.188 -17.125 1 98.56 131 SER B O 1
ATOM 2289 N N . LYS B 1 132 ? -5.594 -16.609 -16.922 1 98.81 132 LYS B N 1
ATOM 2290 C CA . LYS B 1 132 ? -5.941 -15.242 -17.297 1 98.81 132 LYS B CA 1
ATOM 2291 C C . LYS B 1 132 ? -6.188 -14.375 -16.078 1 98.81 132 LYS B C 1
ATOM 2293 O O . LYS B 1 132 ? -6.41 -14.891 -14.977 1 98.81 132 LYS B O 1
ATOM 2298 N N . MET B 1 133 ? -6.086 -13.125 -16.297 1 98.81 133 MET B N 1
ATOM 2299 C CA . MET B 1 133 ? -6.25 -12.133 -15.242 1 98.81 133 MET B CA 1
ATOM 2300 C C . MET B 1 133 ? -7.723 -11.773 -15.055 1 98.81 133 MET B C 1
ATOM 2302 O O . MET B 1 133 ? -8.477 -11.695 -16.031 1 98.81 133 MET B O 1
ATOM 2306 N N . ASP B 1 134 ? -8.086 -11.547 -13.836 1 98.62 134 ASP B N 1
ATOM 2307 C CA . ASP B 1 134 ? -9.414 -11.078 -13.453 1 98.62 134 ASP B CA 1
ATOM 2308 C C . ASP B 1 134 ? -9.344 -10.133 -12.25 1 98.62 134 ASP B C 1
ATOM 2310 O O . ASP B 1 134 ? -8.633 -10.414 -11.281 1 98.62 134 ASP B O 1
ATOM 2314 N N . ASN B 1 135 ? -10.039 -8.992 -12.375 1 98.75 135 ASN B N 1
ATOM 2315 C CA . ASN B 1 135 ? -10.094 -8.148 -11.188 1 98.75 135 ASN B CA 1
ATOM 2316 C C . ASN B 1 135 ? -11.227 -8.555 -10.258 1 98.75 135 ASN B C 1
ATOM 2318 O O . ASN B 1 135 ? -12.305 -8.938 -10.711 1 98.75 135 ASN B O 1
ATOM 2322 N N . VAL B 1 136 ? -10.93 -8.539 -8.984 1 98.5 136 VAL B N 1
ATOM 2323 C CA . VAL B 1 136 ? -11.875 -8.906 -7.934 1 98.5 136 VAL B CA 1
ATOM 2324 C C . VAL B 1 136 ? -11.797 -7.902 -6.785 1 98.5 136 VAL B C 1
ATOM 2326 O O . VAL B 1 136 ? -10.953 -7.004 -6.797 1 98.5 136 VAL B O 1
ATOM 2329 N N . ARG B 1 137 ? -12.797 -7.969 -5.859 1 97.62 137 ARG B N 1
ATOM 2330 C CA . ARG B 1 137 ? -12.703 -7.148 -4.656 1 97.62 137 ARG B CA 1
ATOM 2331 C C . ARG B 1 137 ? -11.453 -7.488 -3.855 1 97.62 137 ARG B C 1
ATOM 2333 O O . ARG B 1 137 ? -11.102 -8.656 -3.707 1 97.62 137 ARG B O 1
ATOM 2340 N N . CYS B 1 138 ? -10.844 -6.461 -3.289 1 97.94 138 CYS B N 1
ATOM 2341 C CA . CYS B 1 138 ? -9.594 -6.641 -2.553 1 97.94 138 CYS B CA 1
ATOM 2342 C C . CYS B 1 138 ? -9.828 -7.43 -1.271 1 97.94 138 CYS B C 1
ATOM 2344 O O . CYS B 1 138 ? -8.883 -7.973 -0.691 1 97.94 138 CYS B O 1
ATOM 2346 N N . THR B 1 139 ? -11.086 -7.5 -0.883 1 96.06 139 THR B N 1
ATOM 2347 C CA . THR B 1 139 ? -11.422 -8.164 0.37 1 96.06 139 THR B CA 1
ATOM 2348 C C . THR B 1 139 ? -11.594 -9.664 0.158 1 96.06 139 THR B C 1
ATOM 2350 O O . THR B 1 139 ? -11.727 -10.422 1.121 1 96.06 139 THR B O 1
ATOM 2353 N N . LYS B 1 140 ? -11.602 -10.117 -1.146 1 98 140 LYS B N 1
ATOM 2354 C CA . LYS B 1 140 ? -11.703 -11.547 -1.412 1 98 140 LYS B CA 1
ATOM 2355 C C . LYS B 1 140 ? -10.453 -12.289 -0.935 1 98 140 LYS B C 1
ATOM 2357 O O . LYS B 1 140 ? -9.344 -11.758 -1.014 1 98 140 LYS B O 1
ATOM 2362 N N . ASN B 1 141 ? -10.695 -13.5 -0.479 1 98.69 141 ASN B N 1
ATOM 2363 C CA . ASN B 1 141 ? -9.547 -14.328 -0.106 1 98.69 141 ASN B CA 1
ATOM 2364 C C . ASN B 1 141 ? -9.031 -15.141 -1.291 1 98.69 141 ASN B C 1
ATOM 2366 O O . ASN B 1 141 ? -9.805 -15.828 -1.96 1 98.69 141 ASN B O 1
ATOM 2370 N N . ARG B 1 142 ? -7.738 -15.031 -1.607 1 98.88 142 ARG B N 1
ATOM 2371 C CA . ARG B 1 142 ? -7.051 -15.805 -2.635 1 98.88 142 ARG B CA 1
ATOM 2372 C C . ARG B 1 142 ? -5.648 -16.188 -2.18 1 98.88 142 ARG B C 1
ATOM 2374 O O . ARG B 1 142 ? -5.074 -15.547 -1.299 1 98.88 142 ARG B O 1
ATOM 2381 N N . HIS B 1 143 ? -5.23 -17.344 -2.752 1 98.94 143 HIS B N 1
ATOM 2382 C CA . HIS B 1 143 ? -3.787 -17.547 -2.666 1 98.94 143 HIS B CA 1
ATOM 2383 C C . HIS B 1 143 ? -3.025 -16.422 -3.346 1 98.94 143 HIS B C 1
ATOM 2385 O O . HIS B 1 143 ? -3.631 -15.531 -3.957 1 98.94 143 HIS B O 1
ATOM 2391 N N . PHE B 1 144 ? -1.675 -16.375 -3.148 1 98.94 144 PHE B N 1
ATOM 2392 C CA . PHE B 1 144 ? -0.892 -15.273 -3.691 1 98.94 144 PHE B CA 1
ATOM 2393 C C . PHE B 1 144 ? 0.558 -15.688 -3.908 1 98.94 144 PHE B C 1
ATOM 2395 O O . PHE B 1 144 ? 1.013 -16.688 -3.338 1 98.94 144 PHE B O 1
ATOM 2402 N N . VAL B 1 145 ? 1.182 -14.961 -4.785 1 98.94 145 VAL B N 1
ATOM 2403 C CA . VAL B 1 145 ? 2.576 -15.234 -5.113 1 98.94 145 VAL B CA 1
ATOM 2404 C C . VAL B 1 145 ? 3.438 -14.023 -4.754 1 98.94 145 VAL B C 1
ATOM 2406 O O . VAL B 1 145 ? 3.115 -12.891 -5.121 1 98.94 145 VAL B O 1
ATOM 2409 N N . CYS B 1 146 ? 4.441 -14.32 -3.98 1 98.94 146 CYS B N 1
ATOM 2410 C CA . CYS B 1 146 ? 5.434 -13.305 -3.656 1 98.94 146 CYS B CA 1
ATOM 2411 C C . CYS B 1 146 ? 6.656 -13.43 -4.559 1 98.94 146 CYS B C 1
ATOM 2413 O O . CYS B 1 146 ? 6.918 -14.5 -5.113 1 98.94 146 CYS B O 1
ATOM 2415 N N . GLU B 1 147 ? 7.359 -12.367 -4.637 1 98.69 147 GLU B N 1
ATOM 2416 C CA . GLU B 1 147 ? 8.617 -12.375 -5.375 1 98.69 147 GLU B CA 1
ATOM 2417 C C . GLU B 1 147 ? 9.695 -11.594 -4.637 1 98.69 147 GLU B C 1
ATOM 2419 O O . GLU B 1 147 ? 9.391 -10.758 -3.783 1 98.69 147 GLU B O 1
ATOM 2424 N N . LYS B 1 148 ? 10.93 -11.906 -4.934 1 97.25 148 LYS B N 1
ATOM 2425 C CA . LYS B 1 148 ? 12.07 -11.109 -4.492 1 97.25 148 LYS B CA 1
ATOM 2426 C C . LYS B 1 148 ? 13.234 -11.234 -5.477 1 97.25 148 LYS B C 1
ATOM 2428 O O . LYS B 1 148 ? 13.305 -12.195 -6.242 1 97.25 148 LYS B O 1
#

Sequence (296 aa):
MFGLHQFTVLVVICYLFGSASSRSCGDGWVERYGRCYHFSRFSTHFFAAMYYCKRIGGALVEIDGSHEYLTVTNLAKAIYFPDFFIGLTDIYSKGVWLKAKSLDFQRYFKWSPGEPSYGDQDCVQVYRFDSKMDNVRCTKNRHFVCEKMFGLHQFTVLVVICYLFGSASSRSCGDGWVERYGRCYHFSRFSTHFFAAMYYCKRIGGALVEIDGSHEYLTVTNLAKAIYFPDFFIGLTDIYSKGVWLKAKSLDFQRYFKWSPGEPSYGDQDCVQVYRFDSKMDNVRCTKNRHFVCEK

Foldseek 3Di:
DPPPPPPPPPPPPPPPPPPPPPPDPDPQWDDDPHKIKHWDPWWFFQVVQQVVLVVVPWGFADDQDDVSLCVVLVVCLVVLNAKAFGQWWCPVPFPFIARNVPRHGDDDFFADPPDDDGDQQTTWIAGNPPRHIYTGHRRDIHITMTMD/DPDPDPPPPPPPPPPPPPPPPPPDPDPQWDDDPHKIKHWDPWWFFQVVQQVVLVVVPWGFADDQDDVSLCVVLVVCLVVLNAKAFGQWWCPVPFPFIARNVPRHGDDDFFADPPDDDGDQQTTWIAGNPPRHIYTGHRRDIHITMTMD

Nearest PDB structures (foldseek):
  6inn-assembly1_A  TM=9.128E-01  e=1.708E-08  Homo sapiens
  6inn-assembly3_C  TM=9.129E-01  e=2.436E-08  Homo sapiens
  2bph-assembly1_A  TM=8.718E-01  e=7.916E-09  Mus musculus
  6inn-assembly4_D  TM=9.129E-01  e=3.086E-08  Homo sapiens
  6inn-assembly2_B  TM=9.122E-01  e=3.086E-08  Homo sapiens

InterPro domains:
  IPR001304 C-type lectin-like [PF00059] (46-148)
  IPR001304 C-type lectin-like [PS50041] (32-147)
  IPR001304 C-type lectin-like [SM00034] (25-147)
  IPR016186 C-type lectin-like/link domain superfamily [G3DSA:3.10.100.10] (18-148)
  IPR016187 C-type lectin fold [SSF56436] (6-148)
  IPR050111 C-type lectin and snaclec domain-containing protein [PTHR22803] (22-148)

Solvent-accessible surface area (backbone atoms only — not comparable to full-atom values): 16772 Å² total; per-residue (Å²): 135,82,76,80,77,78,78,76,78,77,77,76,76,79,74,77,72,72,72,74,68,78,75,78,64,53,90,77,39,44,73,57,96,92,32,25,36,31,71,55,94,58,63,38,25,50,48,35,46,41,50,50,22,43,74,75,69,32,28,37,32,62,62,85,30,70,67,53,43,49,52,54,48,50,56,33,55,74,68,68,39,67,43,22,36,42,19,38,29,20,68,49,38,85,89,46,47,21,23,63,83,80,61,43,76,60,83,58,83,56,58,33,92,84,44,68,56,83,80,76,31,31,24,30,31,34,38,52,86,80,60,26,32,40,49,34,47,44,78,48,68,32,27,36,33,24,27,83,133,84,78,80,79,80,81,78,78,79,78,77,77,79,74,78,72,73,71,75,67,77,76,77,64,52,90,78,39,44,75,56,95,93,33,27,34,30,73,54,93,57,63,40,25,51,47,34,44,40,49,51,20,43,75,76,68,33,28,37,33,63,62,85,31,69,67,52,44,51,51,54,49,49,54,33,56,74,66,68,39,67,45,22,36,42,18,39,30,21,69,50,40,85,88,46,47,22,24,64,84,81,62,42,76,61,83,58,84,56,56,33,92,85,44,69,57,84,79,75,32,32,24,30,31,34,37,53,86,78,60,26,31,40,50,34,46,44,77,47,68,32,27,35,34,24,26,83

pLDDT: mean 90.15, std 16.78, range [35.12, 99.0]

Secondary structure (DSSP, 8-state):
--------------------------TT-EEETTEEEEE-SS-B-HHHHHHHHHHTT-EEPP--SHHHHHHHHHHHHHTT--SEEEEEE-SSSTT--EETTT-PBP----BPTTPSPSSS--EEEE-TTT--EEEE-TTS-BEEEEE-/--------------------------TT-EEETTEEEEE-SS-B-HHHHHHHHHHTT-EEPP--SHHHHHHHHHHHHHTT--SEEEEEE-SSSTT--EETTT-PBP----BPTT-SPSSS--EEEE-TTT--EEEE-TTS-BEEEEE-

Organism: Mytilus galloprovincialis (NCBI:txid29158)

Radius of gyration: 27.53 Å; Cα contacts (8 Å, |Δi|>4): 514; chains: 2; bounding box: 91×55×66 Å